Protein 2ZAY (pdb70)

Foldseek 3Di:
DAEEEEEALCVVLCVVLVVLVVVVVYRYHYHNHLVVVQVCCLVVVGQAYEYEADDPPAGPVNSLVSLCVDPSRNPRAYEYEYQVPDVVVQCVCVVSRHPYYHYDPDDNVVVNVVVVVVSVVPD/DAEEEEEELPCVLCVVLVVLVVVVPYRYHYDNDLVCVLVVCLVPVGLEYEYEQPHDADVPHTSLVVLCVDPSRNPRAYEYEYQVDDPVVQVVVVVVPHVYYDYPPDDNVVVVVVVVVVVVVPD

B-factor: mean 31.15, std 9.12, range [16.05, 61.01]

Nearest PDB structures (foldseek):
  2zay-assembly2_B  TM=9.704E-01  e=3.546E-21  Desulfuromonas acetoxidans DSM 684
  6rh1-assembly1_C  TM=9.325E-01  e=1.346E-09  Thermotoga maritima
  4jav-assembly1_D  TM=8.946E-01  e=2.270E-09  Thermotoga maritima MSB8
  3t6k-assembly2_B  TM=9.231E-01  e=5.228E-08  Chloroflexus aurantiacus J-10-fl
  8wiw-assembly1_h  TM=9.085E-01  e=3.052E-07  Salmonella enterica subsp. enterica serovar Typhimurium str. LT2

Secondary structure (DSSP, 8-state):
-EEEEEE-TTGGGGHHHHHHHHHHTEEEEEESSHHHHHHHHHHH--SEEEEES--SSS-HHHHHHHHHTSTTTTTS-EEEEESS--HHHHHHHHHHT-SEEEESSP-HHHHHHHHHHHHHHH-/--EEEEE-TTGGGGHHHHHHHHHHT-EEEEE--HHHHHHHHHHH--SEEEEETTSPPBTTB-HHHHHHTSTTTTTS-EEEEESS--HHHHHHHHHHT-SEEEESSPPHHHHHHHHHHHHHHH-

InterPro domains:
  IPR001789 Signal transduction response regulator, receiver domain [PF00072] (157-268)
  IPR001789 Signal transduction response regulator, receiver domain [PS50110] (156-272)
  IPR001789 Signal transduction response regulator, receiver domain [SM00448] (155-268)
  IPR007831 Type II secretion system protein GspE, N-terminal [PF05157] (67-143)
  IPR011006 CheY-like superfamily [SSF52172] (152-275)
  IPR037257 Type II secretion system protein GspE, N-terminal superfamily [G3DSA:3.30.300.160] (62-142)
  IPR037257 Type II secretion system protein GspE, N-terminal superfamily [SSF160246] (2-142)
  IPR050595 Bacterial response regulator [PTHR44591] (157-273)

Organism: Desulfuromonas acetoxidans (strain DSM 684 / 11070) (NCBI:txid281689)

Radius of gyration: 18.54 Å; Cα contacts (8 Å, |Δi|>4): 422; chains: 2; bounding box: 54×44×41 Å

Solvent-accessible surface area: 11521 Å² total; per-residue (Å²): 227,86,80,0,1,4,0,0,60,92,32,115,69,9,53,83,9,13,73,39,1,60,165,76,50,12,68,31,36,90,2,27,61,4,120,75,1,39,74,27,0,42,148,40,79,2,30,0,0,1,0,19,3,57,12,99,200,56,23,0,57,61,2,9,78,41,2,96,175,47,123,110,1,28,108,18,14,3,0,0,0,0,59,174,20,77,14,155,22,9,10,89,2,1,77,64,40,2,9,3,8,9,50,42,130,25,59,27,87,73,3,10,3,13,0,69,28,3,6,110,59,88,132,227,96,80,0,2,4,0,4,85,108,26,112,64,12,52,83,10,15,68,35,0,53,164,82,55,20,56,30,26,97,7,37,55,9,136,91,1,34,71,28,0,45,142,40,82,3,35,0,1,0,3,24,16,60,15,98,104,60,114,71,61,36,13,7,57,20,3,94,153,46,124,109,1,27,105,19,14,3,0,0,2,0,56,168,26,72,16,154,26,6,10,109,9,1,81,64,23,6,7,0,10,11,44,47,133,24,56,32,91,76,3,11,2,12,0,69,8,0,9,110,71,83,133

Structure (mmCIF, N/CA/C/O backbone):
data_2ZAY
#
_entry.id   2ZAY
#
_cell.length_a   47.215
_cell.length_b   59.016
_cell.length_c   88.967
_cell.angle_alpha   90.00
_cell.angle_beta   90.00
_cell.angle_gamma   90.00
#
_symmetry.space_group_name_H-M   'P 21 21 21'
#
loop_
_entity.id
_entity.type
_entity.pdbx_description
1 polymer 'Response regulator receiver protein'
2 water water
#
loop_
_atom_site.group_PDB
_atom_site.id
_atom_site.type_symbol
_atom_site.label_atom_id
_atom_site.label_alt_id
_atom_site.label_comp_id
_atom_site.label_asym_id
_atom_site.label_entity_id
_atom_site.label_seq_id
_atom_site.pdbx_PDB_ins_code
_atom_site.Cartn_x
_atom_site.Cartn_y
_atom_site.Cartn_z
_atom_site.occupancy
_atom_site.B_iso_or_equiv
_atom_site.auth_seq_id
_atom_site.auth_comp_id
_atom_site.auth_asym_id
_atom_site.auth_atom_id
_atom_site.pdbx_PDB_model_num
ATOM 1 N N . TRP A 1 8 ? 37.625 28.204 15.069 1.00 46.12 8 TRP A N 1
ATOM 2 C CA . TRP A 1 8 ? 36.238 28.364 15.603 1.00 46.08 8 TRP A CA 1
ATOM 3 C C . TRP A 1 8 ? 35.393 27.170 15.174 1.00 42.72 8 TRP A C 1
ATOM 4 O O . TRP A 1 8 ? 34.738 27.211 14.133 1.00 43.10 8 TRP A O 1
ATOM 15 N N . TRP A 1 9 ? 35.418 26.106 15.972 1.00 38.64 9 TRP A N 1
ATOM 16 C CA . TRP A 1 9 ? 34.650 24.907 15.651 1.00 32.40 9 TRP A CA 1
ATOM 17 C C . TRP A 1 9 ? 33.436 24.727 16.561 1.00 29.43 9 TRP A C 1
ATOM 18 O O . TRP A 1 9 ? 33.579 24.550 17.777 1.00 29.62 9 TRP A O 1
ATOM 29 N N . ARG A 1 10 ? 32.245 24.772 15.967 1.00 25.61 10 ARG A N 1
ATOM 30 C CA . ARG A 1 10 ? 31.005 24.592 16.715 1.00 24.16 10 ARG A CA 1
ATOM 31 C C . ARG A 1 10 ? 30.711 23.103 16.725 1.00 23.43 10 ARG A C 1
ATOM 32 O O . ARG A 1 10 ? 30.636 22.478 15.668 1.00 21.00 10 ARG A O 1
ATOM 40 N N . ILE A 1 11 ? 30.537 22.541 17.914 1.00 22.83 11 ILE A N 1
ATOM 41 C CA . ILE A 1 11 ? 30.251 21.120 18.041 1.00 22.34 11 ILE A CA 1
ATOM 42 C C . ILE A 1 11 ? 28.976 20.939 18.858 1.00 23.77 11 ILE A C 1
ATOM 43 O O . ILE A 1 11 ? 28.925 21.367 20.006 1.00 24.45 11 ILE A O 1
ATOM 48 N N . MET A 1 12 ? 27.945 20.331 18.279 1.00 21.46 12 MET A N 1
ATOM 49 C CA . MET A 1 12 ? 26.721 20.106 19.045 1.00 23.43 12 MET A CA 1
ATOM 50 C C . MET A 1 12 ? 26.768 18.712 19.655 1.00 23.60 12 MET A C 1
ATOM 51 O O . MET A 1 12 ? 27.095 17.742 18.977 1.00 25.77 12 MET A O 1
ATOM 56 N N . LEU A 1 13 ? 26.458 18.620 20.944 1.00 22.17 13 LEU A N 1
ATOM 57 C CA . LEU A 1 13 ? 26.445 17.335 21.641 1.00 23.66 13 LEU A CA 1
ATOM 58 C C . LEU A 1 13 ? 25.029 17.070 22.164 1.00 22.72 13 LEU A C 1
ATOM 59 O O . LEU A 1 13 ? 24.474 17.896 22.882 1.00 24.33 13 LEU A O 1
ATOM 64 N N . VAL A 1 14 ? 24.454 15.924 21.803 1.00 21.69 14 VAL A N 1
ATOM 65 C CA . VAL A 1 14 ? 23.100 15.556 22.230 1.00 21.54 14 VAL A CA 1
ATOM 66 C C . VAL A 1 14 ? 23.176 14.280 23.078 1.00 23.73 14 VAL A C 1
ATOM 67 O O . VAL A 1 14 ? 23.605 13.232 22.593 1.00 22.65 14 VAL A O 1
ATOM 71 N N . ASP A 1 15 ? 22.763 14.361 24.339 1.00 24.53 15 ASP A N 1
ATOM 72 C CA . ASP A 1 15 ? 22.815 13.194 25.225 1.00 26.93 15 ASP A CA 1
ATOM 73 C C . ASP A 1 15 ? 21.763 13.361 26.318 1.00 27.83 15 ASP A C 1
ATOM 74 O O . ASP A 1 15 ? 21.517 14.480 26.772 1.00 26.30 15 ASP A O 1
ATOM 79 N N . THR A 1 16 ? 21.147 12.259 26.742 1.00 28.55 16 THR A N 1
ATOM 80 C CA . THR A 1 16 ? 20.114 12.324 27.770 1.00 31.18 16 THR A CA 1
ATOM 81 C C . THR A 1 16 ? 20.673 12.447 29.190 1.00 33.87 16 THR A C 1
ATOM 82 O O . THR A 1 16 ? 19.922 12.656 30.144 1.00 35.59 16 THR A O 1
ATOM 86 N N . GLN A 1 17 ? 21.986 12.311 29.332 1.00 35.22 17 GLN A N 1
ATOM 87 C CA . GLN A 1 17 ? 22.624 12.456 30.636 1.00 37.88 17 GLN A CA 1
ATOM 88 C C . GLN A 1 17 ? 23.911 13.258 30.479 1.00 36.56 17 GLN A C 1
ATOM 89 O O . GLN A 1 17 ? 25.018 12.760 30.709 1.00 36.76 17 GLN A O 1
ATOM 95 N N . LEU A 1 18 ? 23.741 14.514 30.074 1.00 35.59 18 LEU A N 1
ATOM 96 C CA . LEU A 1 18 ? 24.851 15.438 29.869 1.00 35.35 18 LEU A CA 1
ATOM 97 C C . LEU A 1 18 ? 25.771 15.575 31.083 1.00 37.19 18 LEU A C 1
ATOM 98 O O . LEU A 1 18 ? 26.984 15.729 30.933 1.00 38.12 18 LEU A O 1
ATOM 103 N N . PRO A 1 19 ? 25.208 15.539 32.303 1.00 38.10 19 PRO A N 1
ATOM 104 C CA . PRO A 1 19 ? 26.053 15.661 33.495 1.00 38.77 19 PRO A CA 1
ATOM 105 C C . PRO A 1 19 ? 27.166 14.611 33.520 1.00 39.28 19 PRO A C 1
ATOM 106 O O . PRO A 1 19 ? 28.275 14.877 33.979 1.00 40.88 19 PRO A O 1
ATOM 110 N N . ALA A 1 20 ? 26.866 13.420 33.016 1.00 39.90 20 ALA A N 1
ATOM 111 C CA . ALA A 1 20 ? 27.847 12.341 32.987 1.00 41.10 20 ALA A CA 1
ATOM 112 C C . ALA A 1 20 ? 29.005 12.644 32.040 1.00 41.71 20 ALA A C 1
ATOM 113 O O . ALA A 1 20 ? 30.082 12.056 32.165 1.00 42.66 20 ALA A O 1
ATOM 115 N N . LEU A 1 21 ? 28.785 13.559 31.097 1.00 40.37 21 LEU A N 1
ATOM 116 C CA . LEU A 1 21 ? 29.821 13.924 30.134 1.00 39.85 21 LEU A CA 1
ATOM 117 C C . LEU A 1 21 ? 30.515 15.235 30.487 1.00 38.91 21 LEU A C 1
ATOM 118 O O . LEU A 1 21 ? 31.464 15.641 29.816 1.00 38.01 21 LEU A O 1
ATOM 123 N N . ALA A 1 22 ? 30.043 15.882 31.549 1.00 38.63 22 ALA A N 1
ATOM 124 C CA . ALA A 1 22 ? 30.601 17.155 32.001 1.00 38.32 22 ALA A CA 1
ATOM 125 C C . ALA A 1 22 ? 32.128 17.178 31.956 1.00 38.00 22 ALA A C 1
ATOM 126 O O . ALA A 1 22 ? 32.732 18.144 31.485 1.00 37.63 22 ALA A O 1
ATOM 128 N N . ALA A 1 23 ? 32.745 16.108 32.445 1.00 37.62 23 ALA A N 1
ATOM 129 C CA . ALA A 1 23 ? 34.199 15.998 32.471 1.00 37.32 23 ALA A CA 1
ATOM 130 C C . ALA A 1 23 ? 34.796 16.090 31.073 1.00 36.59 23 ALA A C 1
ATOM 131 O O . ALA A 1 23 ? 35.702 16.883 30.828 1.00 34.89 23 ALA A O 1
ATOM 133 N N . SER A 1 24 ? 34.280 15.272 30.161 1.00 36.88 24 SER A N 1
ATOM 134 C CA . SER A 1 24 ? 34.756 15.247 28.780 1.00 37.40 24 SER A CA 1
ATOM 135 C C . SER A 1 24 ? 34.490 16.561 28.058 1.00 35.90 24 SER A C 1
ATOM 136 O O . SER A 1 24 ? 35.340 17.059 27.322 1.00 36.73 24 SER A O 1
ATOM 139 N N . ILE A 1 25 ? 33.304 17.114 28.267 1.00 34.92 25 ILE A N 1
ATOM 140 C CA . ILE A 1 25 ? 32.923 18.371 27.638 1.00 34.78 25 ILE A CA 1
ATOM 141 C C . ILE A 1 25 ? 33.864 19.509 28.039 1.00 34.20 25 ILE A C 1
ATOM 142 O O . ILE A 1 25 ? 34.266 20.316 27.202 1.00 33.44 25 ILE A O 1
ATOM 147 N N . SER A 1 26 ? 34.220 19.565 29.318 1.00 34.56 26 SER A N 1
ATOM 148 C CA . SER A 1 26 ? 35.116 20.610 29.805 1.00 33.74 26 SER A CA 1
ATOM 149 C C . SER A 1 26 ? 36.473 20.525 29.120 1.00 32.89 26 SER A C 1
ATOM 150 O O . SER A 1 26 ? 37.063 21.546 28.774 1.00 33.04 26 SER A O 1
ATOM 153 N N . ALA A 1 27 ? 36.960 19.305 28.918 1.00 32.35 27 ALA A N 1
ATOM 154 C CA . ALA A 1 27 ? 38.256 19.090 28.281 1.00 32.11 27 ALA A CA 1
ATOM 155 C C . ALA A 1 27 ? 38.273 19.550 26.826 1.00 31.96 27 ALA A C 1
ATOM 156 O O . ALA A 1 27 ? 39.304 19.994 26.322 1.00 31.74 27 ALA A O 1
ATOM 158 N N . LEU A 1 28 ? 37.131 19.435 26.152 1.00 30.15 28 LEU A N 1
ATOM 159 C CA . LEU A 1 28 ? 37.022 19.841 24.752 1.00 30.35 28 LEU A CA 1
ATOM 160 C C . LEU A 1 28 ? 37.022 21.355 24.602 1.00 31.55 28 LEU A C 1
ATOM 161 O O . LEU A 1 28 ? 37.563 21.893 23.636 1.00 28.42 28 LEU A O 1
ATOM 166 N N . SER A 1 29 ? 36.402 22.042 25.558 1.00 33.90 29 SER A N 1
ATOM 167 C CA . SER A 1 29 ? 36.344 23.497 25.520 1.00 37.27 29 SER A CA 1
ATOM 168 C C . SER A 1 29 ? 37.778 23.975 25.508 1.00 38.11 29 SER A C 1
ATOM 169 O O . SER A 1 29 ? 38.164 24.827 24.711 1.00 39.62 29 SER A O 1
ATOM 172 N N . GLN A 1 30 ? 38.567 23.394 26.401 1.00 40.68 30 GLN A N 1
ATOM 173 C CA . GLN A 1 30 ? 39.976 23.721 26.529 1.00 42.91 30 GLN A CA 1
ATOM 174 C C . GLN A 1 30 ? 40.697 23.481 25.208 1.00 43.00 30 GLN A C 1
ATOM 175 O O . GLN A 1 30 ? 41.658 24.170 24.877 1.00 42.31 30 GLN A O 1
ATOM 181 N N . GLU A 1 31 ? 40.212 22.493 24.463 1.00 43.10 31 GLU A N 1
ATOM 182 C CA . GLU A 1 31 ? 40.777 22.118 23.174 1.00 43.10 31 GLU A CA 1
ATOM 183 C C . GLU A 1 31 ? 40.452 23.172 22.117 1.00 42.28 31 GLU A C 1
ATOM 184 O O . GLU A 1 31 ? 41.050 23.189 21.043 1.00 43.37 31 GLU A O 1
ATOM 190 N N . GLY A 1 32 ? 39.493 24.042 22.419 1.00 40.35 32 GLY A N 1
ATOM 191 C CA . GLY A 1 32 ? 39.114 25.079 21.476 1.00 37.68 32 GLY A CA 1
ATOM 192 C C . GLY A 1 32 ? 37.771 24.848 20.803 1.00 35.82 32 GLY A C 1
ATOM 193 O O . GLY A 1 32 ? 37.397 25.578 19.887 1.00 37.12 32 GLY A O 1
ATOM 194 N N . PHE A 1 33 ? 37.041 23.833 21.245 1.00 32.76 33 PHE A N 1
ATOM 195 C CA . PHE A 1 33 ? 35.738 23.539 20.665 1.00 30.49 33 PHE A CA 1
ATOM 196 C C . PHE A 1 33 ? 34.648 24.334 21.376 1.00 30.71 33 PHE A C 1
ATOM 197 O O . PHE A 1 33 ? 34.674 24.486 22.595 1.00 28.81 33 PHE A O 1
ATOM 205 N N . ASP A 1 34 ? 33.705 24.853 20.597 1.00 30.56 34 ASP A N 1
ATOM 206 C CA . ASP A 1 34 ? 32.579 25.609 21.133 1.00 31.24 34 ASP A CA 1
ATOM 207 C C . ASP A 1 34 ? 31.458 24.576 21.250 1.00 30.32 34 ASP A C 1
ATOM 208 O O . ASP A 1 34 ? 30.819 24.239 20.254 1.00 27.13 34 ASP A O 1
ATOM 213 N N . ILE A 1 35 ? 31.230 24.073 22.460 1.00 29.67 35 ILE A N 1
ATOM 214 C CA . ILE A 1 35 ? 30.221 23.041 22.675 1.00 30.24 35 ILE A CA 1
ATOM 215 C C . ILE A 1 35 ? 28.789 23.521 22.904 1.00 30.40 35 ILE A C 1
ATOM 216 O O . ILE A 1 35 ? 28.502 24.296 23.818 1.00 31.40 35 ILE A O 1
ATOM 221 N N . ILE A 1 36 ? 27.894 23.035 22.054 1.00 26.41 36 ILE A N 1
ATOM 222 C CA . ILE A 1 36 ? 26.480 23.355 22.129 1.00 25.01 36 ILE A CA 1
ATOM 223 C C . ILE A 1 36 ? 25.854 22.087 22.700 1.00 25.66 36 ILE A C 1
ATOM 224 O O . ILE A 1 36 ? 25.921 21.027 22.079 1.00 24.36 36 ILE A O 1
ATOM 229 N N . GLN A 1 37 ? 25.257 22.191 23.885 1.00 25.24 37 GLN A N 1
ATOM 230 C CA . GLN A 1 37 ? 24.670 21.024 24.548 1.00 27.09 37 GLN A CA 1
ATOM 231 C C . GLN A 1 37 ? 23.155 20.906 24.487 1.00 26.16 37 GLN A C 1
ATOM 232 O O . GLN A 1 37 ? 22.444 21.823 24.880 1.00 26.84 37 GLN A O 1
ATOM 238 N N . CYS A 1 38 ? 22.671 19.757 24.016 1.00 26.27 38 CYS A N 1
ATOM 239 C CA . CYS A 1 38 ? 21.241 19.488 23.931 1.00 26.72 38 CYS A CA 1
ATOM 240 C C . CYS A 1 38 ? 20.923 18.217 24.722 1.00 28.63 38 CYS A C 1
ATOM 241 O O . CYS A 1 38 ? 21.638 17.213 24.626 1.00 25.98 38 CYS A O 1
ATOM 244 N N . GLY A 1 39 ? 19.845 18.269 25.502 1.00 29.84 39 GLY A N 1
ATOM 245 C CA . GLY A 1 39 ? 19.459 17.134 26.320 1.00 29.80 39 GLY A CA 1
ATOM 246 C C . GLY A 1 39 ? 18.631 16.067 25.633 1.00 31.87 39 GLY A C 1
ATOM 247 O O . GLY A 1 39 ? 18.461 14.976 26.178 1.00 31.97 39 GLY A O 1
ATOM 248 N N . ASN A 1 40 ? 18.100 16.373 24.453 1.00 32.29 40 ASN A N 1
ATOM 249 C CA . ASN A 1 40 ? 17.306 15.402 23.709 1.00 33.65 40 ASN A CA 1
ATOM 250 C C . ASN A 1 40 ? 17.179 15.786 22.237 1.00 32.57 40 ASN A C 1
ATOM 251 O O . ASN A 1 40 ? 17.543 16.890 21.840 1.00 31.21 40 ASN A O 1
ATOM 256 N N . ALA A 1 41 ? 16.660 14.862 21.436 1.00 31.50 41 ALA A N 1
ATOM 257 C CA . ALA A 1 41 ? 16.509 15.073 20.004 1.00 33.14 41 ALA A CA 1
ATOM 258 C C . ALA A 1 41 ? 15.505 16.160 19.632 1.00 32.85 41 ALA A C 1
ATOM 259 O O . ALA A 1 41 ? 15.641 16.804 18.593 1.00 32.33 41 ALA A O 1
ATOM 261 N N . ILE A 1 42 ? 14.501 16.354 20.478 1.00 32.78 42 ILE A N 1
ATOM 262 C CA . ILE A 1 42 ? 13.473 17.364 20.246 1.00 34.64 42 ILE A CA 1
ATOM 263 C C . ILE A 1 42 ? 14.040 18.774 20.070 1.00 33.53 42 ILE A C 1
ATOM 264 O O . ILE A 1 42 ? 13.652 19.487 19.150 1.00 34.78 42 ILE A O 1
ATOM 269 N N . GLU A 1 43 ? 14.945 19.187 20.948 1.00 33.35 43 GLU A N 1
ATOM 270 C CA . GLU A 1 43 ? 15.522 20.522 20.815 1.00 35.53 43 GLU A CA 1
ATOM 271 C C . GLU A 1 43 ? 16.716 20.532 19.860 1.00 33.71 43 GLU A C 1
ATOM 272 O O . GLU A 1 43 ? 16.999 21.547 19.226 1.00 33.71 43 GLU A O 1
ATOM 278 N N . ALA A 1 44 ? 17.396 19.393 19.747 1.00 30.89 44 ALA A N 1
ATOM 279 C CA . ALA A 1 44 ? 18.574 19.273 18.888 1.00 29.13 44 ALA A CA 1
ATOM 280 C C . ALA A 1 44 ? 18.385 19.681 17.429 1.00 26.77 44 ALA A C 1
ATOM 281 O O . ALA A 1 44 ? 19.222 20.392 16.875 1.00 24.96 44 ALA A O 1
ATOM 283 N N . VAL A 1 45 ? 17.304 19.230 16.798 1.00 26.89 45 VAL A N 1
ATOM 284 C CA . VAL A 1 45 ? 17.074 19.557 15.390 1.00 27.44 45 VAL A CA 1
ATOM 285 C C . VAL A 1 45 ? 16.954 21.057 15.105 1.00 28.33 45 VAL A C 1
ATOM 286 O O . VAL A 1 45 ? 17.702 21.601 14.291 1.00 26.27 45 VAL A O 1
ATOM 290 N N . PRO A 1 46 ? 16.005 21.746 15.756 1.00 27.95 46 PRO A N 1
ATOM 291 C CA . PRO A 1 46 ? 15.869 23.188 15.507 1.00 27.92 46 PRO A CA 1
ATOM 292 C C . PRO A 1 46 ? 17.156 23.934 15.874 1.00 25.50 46 PRO A C 1
ATOM 293 O O . PRO A 1 46 ? 17.550 24.890 15.203 1.00 26.51 46 PRO A O 1
ATOM 297 N N . VAL A 1 47 ? 17.801 23.505 16.953 1.00 24.04 47 VAL A N 1
ATOM 298 C CA . VAL A 1 47 ? 19.046 24.141 17.375 1.00 23.73 47 VAL A CA 1
ATOM 299 C C . VAL A 1 47 ? 20.118 23.947 16.301 1.00 23.13 47 VAL A C 1
ATOM 300 O O . VAL A 1 47 ? 20.860 24.874 15.983 1.00 23.05 47 VAL A O 1
ATOM 304 N N . ALA A 1 48 ? 20.193 22.748 15.731 1.00 20.12 48 ALA A N 1
ATOM 305 C CA . ALA A 1 48 ? 21.192 22.491 14.695 1.00 21.54 48 ALA A CA 1
ATOM 306 C C . ALA A 1 48 ? 20.955 23.378 13.483 1.00 22.81 48 ALA A C 1
ATOM 307 O O . ALA A 1 48 ? 21.888 23.953 12.926 1.00 22.96 48 ALA A O 1
ATOM 309 N N . VAL A 1 49 ? 19.695 23.491 13.077 1.00 23.83 49 VAL A N 1
ATOM 310 C CA . VAL A 1 49 ? 19.341 24.298 11.919 1.00 26.06 49 VAL A CA 1
ATOM 311 C C . VAL A 1 49 ? 19.726 25.765 12.086 1.00 26.93 49 VAL A C 1
ATOM 312 O O . VAL A 1 49 ? 20.134 26.408 11.123 1.00 27.99 49 VAL A O 1
ATOM 316 N N . LYS A 1 50 ? 19.629 26.297 13.301 1.00 26.89 50 LYS A N 1
ATOM 317 C CA . LYS A 1 50 ? 19.973 27.699 13.500 1.00 28.33 50 LYS A CA 1
ATOM 318 C C . LYS A 1 50 ? 21.397 27.984 13.964 1.00 26.58 50 LYS A C 1
ATOM 319 O O . LYS A 1 50 ? 21.875 29.104 13.807 1.00 27.60 50 LYS A O 1
ATOM 325 N N . THR A 1 51 ? 22.082 26.988 14.520 1.00 24.10 51 THR A N 1
ATOM 326 C CA . THR A 1 51 ? 23.449 27.204 14.989 1.00 23.85 51 THR A CA 1
ATOM 327 C C . THR A 1 51 ? 24.492 26.643 14.034 1.00 22.06 51 THR A C 1
ATOM 328 O O . THR A 1 51 ? 25.680 26.925 14.171 1.00 22.22 51 THR A O 1
ATOM 332 N N . HIS A 1 52 ? 24.053 25.824 13.080 1.00 22.91 52 HIS A N 1
ATOM 333 C CA . HIS A 1 52 ? 24.963 25.269 12.082 1.00 19.43 52 HIS A CA 1
ATOM 334 C C . HIS A 1 52 ? 26.258 24.682 12.655 1.00 19.78 52 HIS A C 1
ATOM 335 O O . HIS A 1 52 ? 27.360 25.118 12.294 1.00 20.04 52 HIS A O 1
ATOM 342 N N . PRO A 1 53 ? 26.156 23.687 13.551 1.00 19.35 53 PRO A N 1
ATOM 343 C CA . PRO A 1 53 ? 27.389 23.112 14.100 1.00 18.35 53 PRO A CA 1
ATOM 344 C C . PRO A 1 53 ? 28.222 22.495 12.973 1.00 19.62 53 PRO A C 1
ATOM 345 O O . PRO A 1 53 ? 27.665 22.064 11.962 1.00 18.35 53 PRO A O 1
ATOM 349 N N . HIS A 1 54 ? 29.542 22.457 13.141 1.00 18.23 54 HIS A N 1
ATOM 350 C CA . HIS A 1 54 ? 30.408 21.862 12.122 1.00 20.07 54 HIS A CA 1
ATOM 351 C C . HIS A 1 54 ? 30.329 20.343 12.207 1.00 19.79 54 HIS A C 1
ATOM 352 O O . HIS A 1 54 ? 30.579 19.633 11.232 1.00 20.85 54 HIS A O 1
ATOM 359 N N . LEU A 1 55 ? 29.994 19.849 13.392 1.00 19.71 55 LEU A N 1
ATOM 360 C CA . LEU A 1 55 ? 29.890 18.413 13.608 1.00 19.64 55 LEU A CA 1
ATOM 361 C C . LEU A 1 55 ? 28.920 18.154 14.752 1.00 19.14 55 LEU A C 1
ATOM 362 O O . LEU A 1 55 ? 28.812 18.957 15.676 1.00 19.79 55 LEU A O 1
ATOM 367 N N . ILE A 1 56 ? 28.220 17.027 14.686 1.00 17.78 56 ILE A N 1
ATOM 368 C CA . ILE A 1 56 ? 27.238 16.685 15.705 1.00 18.28 56 ILE A CA 1
ATOM 369 C C . ILE A 1 56 ? 27.580 15.356 16.344 1.00 19.17 56 ILE A C 1
ATOM 370 O O . ILE A 1 56 ? 27.979 14.409 15.663 1.00 19.34 56 ILE A O 1
ATOM 375 N N . ILE A 1 57 ? 27.452 15.296 17.664 1.00 18.64 57 ILE A N 1
ATOM 376 C CA . ILE A 1 57 ? 27.731 14.069 18.401 1.00 19.61 57 ILE A CA 1
ATOM 377 C C . ILE A 1 57 ? 26.431 13.737 19.127 1.00 20.35 57 ILE A C 1
ATOM 378 O O . ILE A 1 57 ? 25.923 14.552 19.897 1.00 20.41 57 ILE A O 1
ATOM 383 N N . THR A 1 58 ? 25.884 12.554 18.888 1.00 18.89 58 THR A N 1
ATOM 384 C CA . THR A 1 58 ? 24.638 12.203 19.552 1.00 20.77 58 THR A CA 1
ATOM 385 C C . THR A 1 58 ? 24.647 10.826 20.181 1.00 22.47 58 THR A C 1
ATOM 386 O O . THR A 1 58 ? 25.293 9.904 19.685 1.00 22.83 58 THR A O 1
ATOM 390 N N . GLU A 1 59 ? 23.933 10.700 21.295 1.00 23.98 59 GLU A N 1
ATOM 391 C CA . GLU A 1 59 ? 23.798 9.421 21.968 1.00 25.29 59 GLU A CA 1
ATOM 392 C C . GLU A 1 59 ? 22.998 8.585 20.968 1.00 24.51 59 GLU A C 1
ATOM 393 O O . GLU A 1 59 ? 22.082 9.100 20.330 1.00 23.49 59 GLU A O 1
ATOM 399 N N . ALA A 1 60 ? 23.339 7.309 20.826 1.00 26.18 60 ALA A N 1
ATOM 400 C CA . ALA A 1 60 ? 22.637 6.448 19.882 1.00 27.35 60 ALA A CA 1
ATOM 401 C C . ALA A 1 60 ? 21.259 6.032 20.374 1.00 29.72 60 ALA A C 1
ATOM 402 O O . ALA A 1 60 ? 20.265 6.170 19.664 1.00 30.81 60 ALA A O 1
ATOM 404 N N . ASN A 1 61 ? 21.198 5.527 21.597 1.00 30.90 61 ASN A N 1
ATOM 405 C CA . ASN A 1 61 ? 19.932 5.075 22.152 1.00 34.01 61 ASN A CA 1
ATOM 406 C C . ASN A 1 61 ? 19.333 6.049 23.159 1.00 33.95 61 ASN A C 1
ATOM 407 O O . ASN A 1 61 ? 19.740 6.081 24.317 1.00 35.55 61 ASN A O 1
ATOM 412 N N . MET A 1 62 ? 18.377 6.852 22.697 1.00 34.67 62 MET A N 1
ATOM 413 C CA . MET A 1 62 ? 17.681 7.820 23.543 1.00 34.49 62 MET A CA 1
ATOM 414 C C . MET A 1 62 ? 16.190 7.467 23.517 1.00 36.99 62 MET A C 1
ATOM 415 O O . MET A 1 62 ? 15.651 7.088 22.473 1.00 37.51 62 MET A O 1
ATOM 420 N N . PRO A 1 63 ? 15.506 7.581 24.666 1.00 38.41 63 PRO A N 1
ATOM 421 C CA . PRO A 1 63 ? 14.077 7.258 24.706 1.00 39.69 63 PRO A CA 1
ATOM 422 C C . PRO A 1 63 ? 13.259 8.213 23.848 1.00 39.99 63 PRO A C 1
ATOM 423 O O . PRO A 1 63 ? 13.631 9.370 23.679 1.00 41.21 63 PRO A O 1
ATOM 427 N N . LYS A 1 64 ? 12.149 7.715 23.308 1.00 41.67 64 LYS A N 1
ATOM 428 C CA . LYS A 1 64 ? 11.263 8.510 22.462 1.00 43.10 64 LYS A CA 1
ATOM 429 C C . LYS A 1 64 ? 11.899 8.743 21.092 1.00 42.33 64 LYS A C 1
ATOM 430 O O . LYS A 1 64 ? 11.461 8.166 20.095 1.00 44.03 64 LYS A O 1
ATOM 436 N N . ILE A 1 65 ? 12.930 9.585 21.048 1.00 40.25 65 ILE A N 1
ATOM 437 C CA . ILE A 1 65 ? 13.625 9.881 19.800 1.00 36.47 65 ILE A CA 1
ATOM 438 C C . ILE A 1 65 ? 15.087 9.446 19.905 1.00 34.49 65 ILE A C 1
ATOM 439 O O . ILE A 1 65 ? 15.844 9.951 20.733 1.00 35.53 65 ILE A O 1
ATOM 444 N N . SER A 1 66 ? 15.476 8.505 19.055 1.00 31.78 66 SER A N 1
ATOM 445 C CA . SER A 1 66 ? 16.830 7.963 19.072 1.00 29.39 66 SER A CA 1
ATOM 446 C C . SER A 1 66 ? 17.835 8.764 18.251 1.00 28.00 66 SER A C 1
ATOM 447 O O . SER A 1 66 ? 17.474 9.701 17.534 1.00 23.31 66 SER A O 1
ATOM 450 N N . GLY A 1 67 ? 19.103 8.381 18.372 1.00 27.45 67 GLY A N 1
ATOM 451 C CA . GLY A 1 67 ? 20.157 9.038 17.618 1.00 26.60 67 GLY A CA 1
ATOM 452 C C . GLY A 1 67 ? 19.934 8.797 16.135 1.00 25.80 67 GLY A C 1
ATOM 453 O O . GLY A 1 67 ? 20.244 9.653 15.308 1.00 24.31 67 GLY A O 1
ATOM 454 N N . MET A 1 68 ? 19.403 7.625 15.790 1.00 26.72 68 MET A N 1
ATOM 455 C CA . MET A 1 68 ? 19.123 7.312 14.386 1.00 26.51 68 MET A CA 1
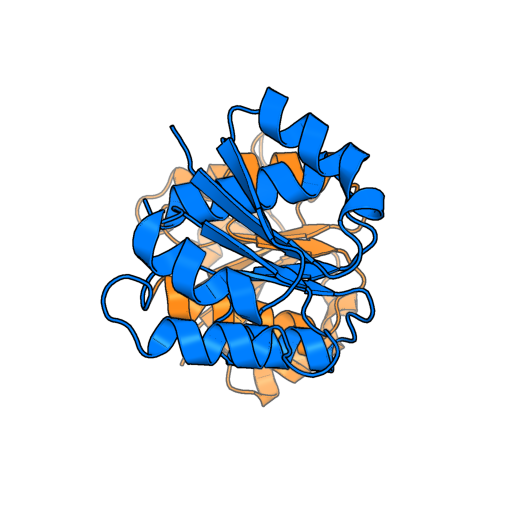ATOM 456 C C . MET A 1 68 ? 17.975 8.183 13.875 1.00 25.46 68 MET A C 1
ATOM 457 O O . MET A 1 68 ? 17.960 8.575 12.708 1.00 23.10 68 MET A O 1
ATOM 462 N N . ASP A 1 69 ? 17.016 8.483 14.751 1.00 24.36 69 ASP A N 1
ATOM 463 C CA . ASP A 1 69 ? 15.882 9.329 14.381 1.00 25.90 69 ASP A CA 1
ATOM 464 C C . ASP A 1 69 ? 16.395 10.738 14.128 1.00 23.61 69 ASP A C 1
ATOM 465 O O . ASP A 1 69 ? 15.980 11.403 13.179 1.00 22.61 69 ASP A O 1
ATOM 470 N N . LEU A 1 70 ? 17.302 11.187 14.991 1.00 23.03 70 LEU A N 1
ATOM 471 C CA . LEU A 1 70 ? 17.894 12.514 14.858 1.00 21.89 70 LEU A CA 1
ATOM 472 C C . LEU A 1 70 ? 18.680 12.568 13.552 1.00 21.14 70 LEU A C 1
ATOM 473 O O . LEU A 1 70 ? 18.571 13.530 12.794 1.00 20.26 70 LEU A O 1
ATOM 478 N N . PHE A 1 71 ? 19.477 11.532 13.298 1.00 18.82 71 PHE A N 1
ATOM 479 C CA . PHE A 1 71 ? 20.264 11.476 12.073 1.00 19.31 71 PHE A CA 1
ATOM 480 C C . PHE A 1 71 ? 19.347 11.651 10.857 1.00 20.36 71 PHE A C 1
ATOM 481 O O . PHE A 1 71 ? 19.630 12.450 9.961 1.00 19.06 71 PHE A O 1
ATOM 489 N N . ASN A 1 72 ? 18.248 10.900 10.829 1.00 19.51 72 ASN A N 1
ATOM 490 C CA . ASN A 1 72 ? 17.313 10.982 9.706 1.00 21.95 72 ASN A CA 1
ATOM 491 C C . ASN A 1 72 ? 16.656 12.356 9.596 1.00 23.04 72 ASN A C 1
ATOM 492 O O . ASN A 1 72 ? 16.468 12.866 8.489 1.00 21.73 72 ASN A O 1
ATOM 497 N N . SER A 1 73 ? 16.303 12.950 10.733 1.00 22.54 73 SER A N 1
ATOM 498 C CA . SER A 1 73 ? 15.672 14.270 10.720 1.00 24.32 73 SER A CA 1
ATOM 499 C C . SER A 1 73 ? 16.621 15.332 10.170 1.00 23.33 73 SER A C 1
ATOM 500 O O . SER A 1 73 ? 16.207 16.237 9.449 1.00 24.34 73 SER A O 1
ATOM 503 N N . LEU A 1 74 ? 17.900 15.222 10.516 1.00 22.72 74 LEU A N 1
ATOM 504 C CA . LEU A 1 74 ? 18.900 16.170 10.038 1.00 22.03 74 LEU A CA 1
ATOM 505 C C . LEU A 1 74 ? 19.060 16.064 8.522 1.00 23.67 74 LEU A C 1
ATOM 506 O O . LEU A 1 74 ? 19.372 17.046 7.845 1.00 22.16 74 LEU A O 1
ATOM 511 N N . LYS A 1 75 ? 18.843 14.866 7.991 1.00 23.56 75 LYS A N 1
ATOM 512 C CA . LYS A 1 75 ? 18.976 14.639 6.555 1.00 27.32 75 LYS A CA 1
ATOM 513 C C . LYS A 1 75 ? 17.842 15.284 5.770 1.00 28.25 75 LYS A C 1
ATOM 514 O O . LYS A 1 75 ? 17.938 15.449 4.556 1.00 31.26 75 LYS A O 1
ATOM 520 N N . LYS A 1 76 ? 16.779 15.670 6.463 1.00 28.93 76 LYS A N 1
ATOM 521 C CA . LYS A 1 76 ? 15.629 16.275 5.802 1.00 30.56 76 LYS A CA 1
ATOM 522 C C . LYS A 1 76 ? 15.745 17.777 5.540 1.00 30.36 76 LYS A C 1
ATOM 523 O O . LYS A 1 76 ? 14.959 18.343 4.779 1.00 30.90 76 LYS A O 1
ATOM 529 N N . ASN A 1 77 ? 16.724 18.422 6.160 1.00 27.27 77 ASN A N 1
ATOM 530 C CA . ASN A 1 77 ? 16.909 19.859 5.976 1.00 24.78 77 ASN A CA 1
ATOM 531 C C . ASN A 1 77 ? 18.234 20.112 5.253 1.00 24.60 77 ASN A C 1
ATOM 532 O O . ASN A 1 77 ? 19.296 19.687 5.715 1.00 23.65 77 ASN A O 1
ATOM 537 N N . PRO A 1 78 ? 18.187 20.803 4.100 1.00 23.46 78 PRO A N 1
ATOM 538 C CA . PRO A 1 78 ? 19.397 21.100 3.325 1.00 21.60 78 PRO A CA 1
ATOM 539 C C . PRO A 1 78 ? 20.484 21.800 4.139 1.00 21.41 78 PRO A C 1
ATOM 540 O O . PRO A 1 78 ? 21.664 21.673 3.837 1.00 21.55 78 PRO A O 1
ATOM 544 N N . GLN A 1 79 ? 20.091 22.534 5.172 1.00 20.62 79 GLN A N 1
ATOM 545 C CA . GLN A 1 79 ? 21.073 23.235 5.996 1.00 22.65 79 GLN A CA 1
ATOM 546 C C . GLN A 1 79 ? 21.922 22.277 6.822 1.00 22.05 79 GLN A C 1
ATOM 547 O O . GLN A 1 79 ? 23.103 22.529 7.050 1.00 24.41 79 GLN A O 1
ATOM 553 N N . THR A 1 80 ? 21.325 21.168 7.245 1.00 20.96 80 THR A N 1
ATOM 554 C CA . THR A 1 80 ? 22.020 20.205 8.099 1.00 20.79 80 THR A CA 1
ATOM 555 C C . THR A 1 80 ? 22.305 18.822 7.513 1.00 21.66 80 THR A C 1
ATOM 556 O O . THR A 1 80 ? 22.990 18.011 8.144 1.00 20.66 80 THR A O 1
ATOM 560 N N . ALA A 1 81 ? 21.786 18.559 6.316 1.00 20.29 81 ALA A N 1
ATOM 561 C CA . ALA A 1 81 ? 21.935 17.257 5.670 1.00 20.64 81 ALA A CA 1
ATOM 562 C C . ALA A 1 81 ? 23.348 16.745 5.431 1.00 21.68 81 ALA A C 1
ATOM 563 O O . ALA A 1 81 ? 23.545 15.533 5.295 1.00 20.05 81 ALA A O 1
ATOM 565 N N . SER A 1 82 ? 24.324 17.648 5.355 1.00 18.11 82 SER A N 1
ATOM 566 C CA . SER A 1 82 ? 25.701 17.232 5.129 1.00 21.24 82 SER A CA 1
ATOM 567 C C . SER A 1 82 ? 26.603 17.343 6.353 1.00 20.58 82 SER A C 1
ATOM 568 O O . SER A 1 82 ? 27.781 17.009 6.275 1.00 21.38 82 SER A O 1
ATOM 571 N N . ILE A 1 83 ? 26.064 17.806 7.480 1.00 20.17 83 ILE A N 1
ATOM 572 C CA . ILE A 1 83 ? 26.881 17.924 8.695 1.00 19.77 83 ILE A CA 1
ATOM 573 C C . ILE A 1 83 ? 27.234 16.522 9.178 1.00 19.87 83 ILE A C 1
ATOM 574 O O . ILE A 1 83 ? 26.360 15.667 9.288 1.00 19.40 83 ILE A O 1
ATOM 579 N N . PRO A 1 84 ? 28.519 16.263 9.469 1.00 19.80 84 PRO A N 1
ATOM 580 C CA . PRO A 1 84 ? 28.872 14.915 9.934 1.00 19.43 84 PRO A CA 1
ATOM 581 C C . PRO A 1 84 ? 28.317 14.618 11.321 1.00 19.32 84 PRO A C 1
ATOM 582 O O . PRO A 1 84 ? 28.240 15.505 12.172 1.00 19.61 84 PRO A O 1
ATOM 586 N N . VAL A 1 85 ? 27.930 13.366 11.541 1.00 18.24 85 VAL A N 1
ATOM 587 C CA . VAL A 1 85 ? 27.366 12.968 12.832 1.00 18.05 85 VAL A CA 1
ATOM 588 C C . VAL A 1 85 ? 28.111 11.771 13.411 1.00 18.04 85 VAL A C 1
ATOM 589 O O . VAL A 1 85 ? 28.286 10.748 12.741 1.00 18.43 85 VAL A O 1
ATOM 593 N N . ILE A 1 86 ? 28.561 11.912 14.655 1.00 17.36 86 IL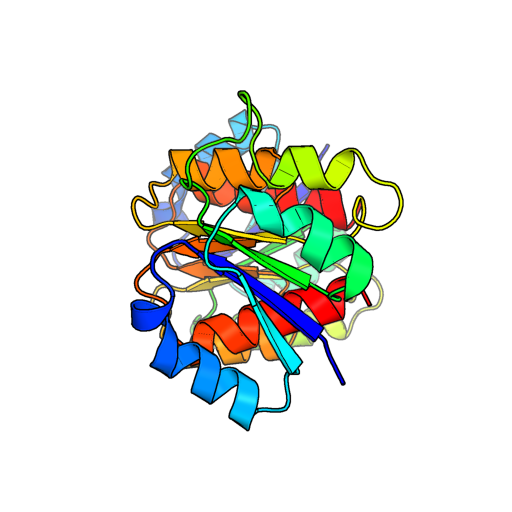E A N 1
ATOM 594 C CA . ILE A 1 86 ? 29.269 10.841 15.355 1.00 17.14 86 ILE A CA 1
ATOM 595 C C . ILE A 1 86 ? 28.305 10.245 16.372 1.00 18.76 86 ILE A C 1
ATOM 596 O O . ILE A 1 86 ? 27.619 10.985 17.079 1.00 19.96 86 ILE A O 1
ATOM 601 N N . ALA A 1 87 ? 28.235 8.919 16.439 1.00 18.95 87 ALA A N 1
ATOM 602 C CA . ALA A 1 87 ? 27.362 8.271 17.406 1.00 20.23 87 ALA A CA 1
ATOM 603 C C . ALA A 1 87 ? 28.141 7.857 18.645 1.00 20.10 87 ALA A C 1
ATOM 604 O O . ALA A 1 87 ? 29.269 7.376 18.553 1.00 20.46 87 ALA A O 1
ATOM 606 N N . LEU A 1 88 ? 27.519 8.056 19.801 1.00 21.71 88 LEU A N 1
ATOM 607 C CA . LEU A 1 88 ? 28.091 7.691 21.087 1.00 23.64 88 LEU A CA 1
ATOM 608 C C . LEU A 1 88 ? 27.128 6.650 21.651 1.00 23.64 88 LEU A C 1
ATOM 609 O O . LEU A 1 88 ? 25.929 6.889 21.721 1.00 24.04 88 LEU A O 1
ATOM 614 N N . SER A 1 89 ? 27.630 5.487 22.044 1.00 25.40 89 SER A N 1
ATOM 615 C CA . SER A 1 89 ? 26.717 4.484 22.564 1.00 25.58 89 SER A CA 1
ATOM 616 C C . SER A 1 89 ? 27.227 3.740 23.776 1.00 26.67 89 SER A C 1
ATOM 617 O O . SER A 1 89 ? 28.397 3.356 23.846 1.00 23.54 89 SER A O 1
ATOM 620 N N . GLY A 1 90 ? 26.325 3.546 24.731 1.00 28.58 90 GLY A N 1
ATOM 621 C CA . GLY A 1 90 ? 26.665 2.829 25.942 1.00 32.25 90 GLY A CA 1
ATOM 622 C C . GLY A 1 90 ? 26.488 1.332 25.769 1.00 32.71 90 GLY A C 1
ATOM 623 O O . GLY A 1 90 ? 26.728 0.568 26.702 1.00 34.51 90 GLY A O 1
ATOM 624 N N . ARG A 1 91 ? 26.055 0.909 24.584 1.00 32.46 91 ARG A N 1
ATOM 625 C CA . ARG A 1 91 ? 25.867 -0.513 24.299 1.00 33.84 91 ARG A CA 1
ATOM 626 C C . ARG A 1 91 ? 27.038 -0.975 23.449 1.00 33.67 91 ARG A C 1
ATOM 627 O O . ARG A 1 91 ? 27.793 -1.869 23.829 1.00 34.79 91 ARG A O 1
ATOM 635 N N . ALA A 1 92 ? 27.187 -0.355 22.289 1.00 33.43 92 ALA A N 1
ATOM 636 C CA . ALA A 1 92 ? 28.296 -0.661 21.404 1.00 31.97 92 ALA A CA 1
ATOM 637 C C . ALA A 1 92 ? 28.512 -2.134 21.042 1.00 31.43 92 ALA A C 1
ATOM 638 O O . ALA A 1 92 ? 29.635 -2.645 21.113 1.00 31.24 92 ALA A O 1
ATOM 640 N N . THR A 1 93 ? 27.444 -2.823 20.664 1.00 28.24 93 THR A N 1
ATOM 641 C CA . THR A 1 93 ? 27.589 -4.199 20.222 1.00 27.74 93 THR A CA 1
ATOM 642 C C . THR A 1 93 ? 28.206 -4.048 18.828 1.00 29.11 93 THR A C 1
ATOM 643 O O . THR A 1 93 ? 28.153 -2.959 18.245 1.00 25.83 93 THR A O 1
ATOM 647 N N . ALA A 1 94 ? 28.790 -5.119 18.297 1.00 29.39 94 ALA A N 1
ATOM 648 C CA . ALA A 1 94 ? 29.391 -5.061 16.968 1.00 28.66 94 ALA A CA 1
ATOM 649 C C . ALA A 1 94 ? 28.296 -4.771 15.956 1.00 28.47 94 ALA A C 1
ATOM 650 O O . ALA A 1 94 ? 28.497 -4.013 15.003 1.00 24.89 94 ALA A O 1
ATOM 652 N N . LYS A 1 95 ? 27.126 -5.369 16.175 1.00 27.59 95 LYS A N 1
ATOM 653 C CA . LYS A 1 95 ? 26.004 -5.174 15.274 1.00 28.50 95 LYS A CA 1
ATOM 654 C C . LYS A 1 95 ? 25.504 -3.736 15.301 1.00 27.22 95 LYS A C 1
ATOM 655 O O . LYS A 1 95 ? 25.136 -3.199 14.266 1.00 25.94 95 LYS A O 1
ATOM 661 N N . GLU A 1 96 ? 25.486 -3.109 16.475 1.00 25.06 96 GLU A N 1
ATOM 662 C CA . GLU A 1 96 ? 25.020 -1.726 16.550 1.00 26.15 96 GLU A CA 1
ATOM 663 C C . GLU A 1 96 ? 26.017 -0.819 15.850 1.00 23.19 96 GLU A C 1
ATOM 664 O O . GLU A 1 96 ? 25.631 0.067 15.081 1.00 24.83 96 GLU A O 1
ATOM 670 N N . GLU A 1 97 ? 27.301 -1.038 16.125 1.00 22.15 97 GLU A N 1
ATOM 671 C CA . GLU A 1 97 ? 28.349 -0.233 15.502 1.00 22.20 97 GLU A CA 1
ATOM 672 C C . GLU A 1 97 ? 28.219 -0.317 13.987 1.00 22.69 97 GLU A C 1
ATOM 673 O O . GLU A 1 97 ? 28.186 0.710 13.305 1.00 20.82 97 GLU A O 1
ATOM 679 N N . ALA A 1 98 ? 28.131 -1.540 13.458 1.00 22.95 98 ALA A N 1
ATOM 680 C CA . ALA A 1 98 ? 27.996 -1.722 12.013 1.00 22.35 98 ALA A CA 1
ATOM 681 C C . ALA A 1 98 ? 26.733 -1.066 11.461 1.00 21.93 98 ALA A C 1
ATOM 682 O O . ALA A 1 98 ? 26.779 -0.432 10.410 1.00 22.07 98 ALA A O 1
ATOM 684 N N . GLN A 1 99 ? 25.604 -1.207 12.158 1.00 22.28 99 GLN A N 1
ATOM 685 C CA . GLN A 1 99 ? 24.365 -0.591 11.677 1.00 24.35 99 GLN A CA 1
ATOM 686 C C . GLN A 1 99 ? 24.467 0.934 11.567 1.00 23.66 99 GLN A C 1
ATOM 687 O O . GLN A 1 99 ? 24.054 1.524 10.562 1.00 22.88 99 GLN A O 1
ATOM 693 N N . LEU A 1 100 ? 25.013 1.577 12.595 1.00 21.20 100 LEU A N 1
ATOM 694 C CA . LEU A 1 100 ? 25.136 3.033 12.574 1.00 22.53 100 LEU A CA 1
ATOM 695 C C . LEU A 1 100 ? 26.110 3.495 11.492 1.00 19.53 100 LEU A C 1
ATOM 696 O O . LEU A 1 100 ? 25.821 4.428 10.739 1.00 19.60 100 LEU A O 1
ATOM 701 N N . LEU A 1 101 ? 27.258 2.841 11.403 1.00 20.31 101 LEU A N 1
ATOM 702 C CA . LEU A 1 101 ? 28.222 3.204 10.367 1.00 19.94 101 LEU A CA 1
ATOM 703 C C . LEU A 1 101 ? 27.618 2.972 8.972 1.00 20.81 101 LEU A C 1
ATOM 704 O O . LEU A 1 101 ? 27.801 3.787 8.066 1.00 19.89 101 LEU A O 1
ATOM 709 N N . ASP A 1 102 ? 26.897 1.865 8.802 1.00 21.28 102 ASP A N 1
ATOM 710 C CA . ASP A 1 102 ? 26.295 1.555 7.498 1.00 23.58 102 ASP A CA 1
ATOM 711 C C . ASP A 1 102 ? 25.276 2.607 7.071 1.00 23.82 102 ASP A C 1
ATOM 712 O O . ASP A 1 102 ? 25.131 2.889 5.881 1.00 23.79 102 ASP A O 1
ATOM 717 N N . MET A 1 103 ? 24.593 3.184 8.060 1.00 23.96 103 MET A N 1
ATOM 718 C CA . MET A 1 103 ? 23.583 4.238 7.890 1.00 24.59 103 MET A CA 1
ATOM 719 C C . MET A 1 103 ? 24.166 5.559 7.414 1.00 23.93 103 MET A C 1
ATOM 720 O O . MET A 1 103 ? 23.470 6.360 6.778 1.00 24.72 103 MET A O 1
ATOM 725 N N . GLY A 1 104 ? 25.419 5.817 7.775 1.00 21.25 104 GLY A N 1
ATOM 726 C CA . GLY A 1 104 ? 26.036 7.066 7.372 1.00 20.80 104 GLY A CA 1
ATOM 727 C C . GLY A 1 104 ? 26.668 7.851 8.509 1.00 20.15 104 GLY A C 1
ATOM 728 O O . GLY A 1 104 ? 27.229 8.929 8.282 1.00 18.30 104 GLY A O 1
ATOM 729 N N . PHE A 1 105 ? 26.561 7.351 9.737 1.00 18.12 105 PHE A N 1
ATOM 730 C CA . PHE A 1 105 ? 27.202 8.042 10.854 1.00 19.30 105 PHE A CA 1
ATOM 731 C C . PHE A 1 105 ? 28.682 8.089 10.486 1.00 19.28 105 PHE A C 1
ATOM 732 O O . PHE A 1 105 ? 29.249 7.083 10.050 1.00 17.66 105 PHE A O 1
ATOM 740 N N . ILE A 1 106 ? 29.311 9.248 10.650 1.00 16.48 106 ILE A N 1
ATOM 741 C CA . ILE A 1 106 ? 30.716 9.376 10.264 1.00 19.03 106 ILE A CA 1
ATOM 742 C C . ILE A 1 106 ? 31.682 8.617 11.173 1.00 18.69 106 ILE A C 1
ATOM 743 O O . ILE A 1 106 ? 32.797 8.280 10.762 1.00 20.22 106 ILE A O 1
ATOM 748 N N . ASP A 1 107 ? 31.273 8.366 12.411 1.00 18.03 107 ASP A N 1
ATOM 749 C CA . ASP A 1 107 ? 32.100 7.599 13.344 1.00 19.19 107 ASP A CA 1
ATOM 750 C C . ASP A 1 107 ? 31.210 7.047 14.456 1.00 18.62 107 ASP A C 1
ATOM 751 O O . ASP A 1 107 ? 30.045 7.441 14.591 1.00 17.72 107 ASP A O 1
ATOM 756 N N . PHE A 1 108 ? 31.762 6.125 15.236 1.00 18.50 108 PHE A N 1
ATOM 757 C CA . PHE A 1 108 ? 31.037 5.495 16.335 1.00 20.72 108 PHE A CA 1
ATOM 758 C C . PHE A 1 108 ? 31.995 5.350 17.512 1.00 22.30 108 PHE A C 1
ATOM 759 O O . PHE A 1 108 ? 33.088 4.793 17.364 1.00 22.53 108 PHE A O 1
ATOM 767 N N . ILE A 1 109 ? 31.591 5.848 18.675 1.00 22.04 109 ILE A N 1
ATOM 768 C CA . ILE A 1 109 ? 32.436 5.785 19.860 1.00 24.39 109 ILE A CA 1
ATOM 769 C C . ILE A 1 109 ? 31.691 5.157 21.023 1.00 24.35 109 ILE A C 1
ATOM 770 O O . ILE A 1 109 ? 30.607 5.607 21.396 1.00 24.53 109 ILE A O 1
ATOM 775 N N . ALA A 1 110 ? 32.280 4.114 21.596 1.00 25.13 110 ALA A N 1
ATOM 776 C CA . ALA A 1 110 ? 31.669 3.426 22.722 1.00 26.33 110 ALA A CA 1
ATOM 777 C C . ALA A 1 110 ? 31.915 4.145 24.044 1.00 28.34 110 ALA A C 1
ATOM 778 O O . ALA A 1 110 ? 33.032 4.587 24.323 1.00 29.12 110 ALA A O 1
ATOM 780 N N . LYS A 1 111 ? 30.861 4.280 24.842 1.00 29.30 111 LYS A N 1
ATOM 781 C CA . LYS A 1 111 ? 30.968 4.889 26.162 1.00 32.95 111 LYS A CA 1
ATOM 782 C C . LYS A 1 111 ? 31.596 3.811 27.055 1.00 35.36 111 LYS A C 1
ATOM 783 O O . LYS A 1 111 ? 31.568 2.629 26.713 1.00 35.77 111 LYS A O 1
ATOM 789 N N . PRO A 1 112 ? 32.184 4.201 28.200 1.00 37.48 112 PRO A N 1
ATOM 790 C CA . PRO A 1 112 ? 32.292 5.576 28.688 1.00 38.32 112 PRO A CA 1
ATOM 791 C C . PRO A 1 112 ? 33.210 6.386 27.788 1.00 39.18 112 PRO A C 1
ATOM 792 O O . PRO A 1 112 ? 34.129 5.848 27.170 1.00 39.55 112 PRO A O 1
ATOM 796 N N . VAL A 1 113 ? 32.946 7.684 27.720 1.00 40.66 113 VAL A N 1
ATOM 797 C CA . VAL A 1 113 ? 33.718 8.586 26.888 1.00 41.07 113 VAL A CA 1
ATOM 798 C C . VAL A 1 113 ? 35.039 9.005 27.515 1.00 40.98 113 VAL A C 1
ATOM 799 O O . VAL A 1 113 ? 35.108 9.331 28.699 1.00 40.93 113 VAL A O 1
ATOM 803 N N . ASN A 1 114 ? 36.089 8.979 26.707 1.00 39.85 114 ASN A N 1
ATOM 804 C CA . ASN A 1 114 ? 37.406 9.396 27.146 1.00 38.90 114 ASN A CA 1
ATOM 805 C C . ASN A 1 114 ? 37.727 10.671 26.367 1.00 38.15 114 ASN A C 1
ATOM 806 O O . ASN A 1 114 ? 37.786 10.661 25.137 1.00 37.28 114 ASN A O 1
ATOM 811 N N . ALA A 1 115 ? 37.926 11.767 27.090 1.00 36.32 115 ALA A N 1
ATOM 812 C CA . ALA A 1 115 ? 38.215 13.058 26.476 1.00 35.33 115 ALA A CA 1
ATOM 813 C C . ALA A 1 115 ? 39.349 13.055 25.446 1.00 33.14 115 ALA A C 1
ATOM 814 O O . ALA A 1 115 ? 39.254 13.726 24.425 1.00 32.62 115 ALA A O 1
ATOM 816 N N . ILE A 1 116 ? 40.421 12.311 25.705 1.00 32.26 116 ILE A N 1
ATOM 817 C CA . ILE A 1 116 ? 41.546 12.265 24.767 1.00 31.94 116 ILE A CA 1
ATOM 818 C C . ILE A 1 116 ? 41.130 11.586 23.463 1.00 30.72 116 ILE A C 1
ATOM 819 O O . ILE A 1 116 ? 41.469 12.046 22.369 1.00 30.34 116 ILE A O 1
ATOM 824 N N . ARG A 1 117 ? 40.387 10.495 23.595 1.00 30.26 117 ARG A N 1
ATOM 825 C CA . ARG A 1 117 ? 39.901 9.731 22.452 1.00 30.96 117 ARG A CA 1
ATOM 826 C C . ARG A 1 117 ? 38.870 10.541 21.669 1.00 29.60 117 ARG A C 1
ATOM 827 O O . ARG A 1 117 ? 38.935 10.631 20.442 1.00 26.51 117 ARG A O 1
ATOM 835 N N . LEU A 1 118 ? 37.927 11.142 22.386 1.00 28.35 118 LEU A N 1
ATOM 836 C CA . LEU A 1 118 ? 36.880 11.933 21.744 1.00 28.21 118 LEU A CA 1
ATOM 837 C C . LEU A 1 118 ? 37.455 13.117 20.971 1.00 27.02 118 LEU A C 1
ATOM 838 O O . LEU A 1 118 ? 37.057 13.384 19.840 1.00 25.02 118 LEU A O 1
ATOM 843 N N . SER A 1 119 ? 38.397 13.821 21.589 1.00 26.92 119 SER A N 1
ATOM 844 C CA . SER A 1 119 ? 39.028 14.970 20.955 1.00 26.96 119 SER A CA 1
ATOM 845 C C . SER A 1 119 ? 39.682 14.588 19.631 1.00 26.23 119 SER A C 1
ATOM 846 O O . SER A 1 119 ? 39.461 15.242 18.611 1.00 26.77 119 SER A O 1
ATOM 849 N N . ALA A 1 120 ? 40.493 13.534 19.653 1.00 23.55 120 ALA A N 1
ATOM 850 C CA . ALA A 1 120 ? 41.177 13.071 18.449 1.00 24.22 120 ALA A CA 1
ATOM 851 C C . ALA A 1 120 ? 40.190 12.624 17.362 1.00 23.22 120 ALA A C 1
ATOM 852 O O . ALA A 1 120 ? 40.418 12.861 16.178 1.00 23.62 120 ALA A O 1
ATOM 854 N N . ARG A 1 121 ? 39.103 11.974 17.773 1.00 22.97 121 ARG A N 1
ATOM 855 C CA . ARG A 1 121 ? 38.082 11.481 16.838 1.00 23.37 121 ARG A CA 1
ATOM 856 C C . ARG A 1 121 ? 37.378 12.642 16.136 1.00 22.39 121 ARG A C 1
ATOM 857 O O . ARG A 1 121 ? 37.113 12.589 14.935 1.00 22.58 121 ARG A O 1
ATOM 865 N N . ILE A 1 122 ? 37.077 13.686 16.897 1.00 21.36 122 ILE A N 1
ATOM 866 C CA . ILE A 1 122 ? 36.439 14.883 16.361 1.00 22.60 122 ILE A CA 1
ATOM 867 C C . ILE A 1 122 ? 37.386 15.536 15.358 1.00 22.82 122 ILE A C 1
ATOM 868 O O . ILE A 1 122 ? 37.005 15.821 14.221 1.00 21.13 122 ILE A O 1
ATOM 873 N N . LYS A 1 123 ? 38.632 15.748 15.775 1.00 23.81 123 LYS A N 1
ATOM 874 C CA . LYS A 1 123 ? 39.622 16.382 14.910 1.00 25.07 123 LYS A CA 1
ATOM 875 C C . LYS A 1 123 ? 39.877 15.620 13.620 1.00 25.91 123 LYS A C 1
ATOM 876 O O . LYS A 1 123 ? 40.013 16.223 12.561 1.00 23.41 123 LYS A O 1
ATOM 882 N N . ARG A 1 124 ? 39.934 14.294 13.699 1.00 25.69 124 ARG A N 1
ATOM 883 C CA . ARG A 1 124 ? 40.190 13.518 12.496 1.00 27.52 124 ARG A CA 1
ATOM 884 C C . ARG A 1 124 ? 39.105 13.757 11.451 1.00 26.34 124 ARG A C 1
ATOM 885 O O . ARG A 1 124 ? 39.399 13.933 10.271 1.00 25.30 124 ARG A O 1
ATOM 893 N N . VAL A 1 125 ? 37.854 13.762 11.898 1.00 24.76 125 VAL A N 1
ATOM 894 C CA . VAL A 1 125 ? 36.719 13.975 11.014 1.00 25.08 125 VAL A CA 1
ATOM 895 C C . VAL A 1 125 ? 36.727 15.388 10.449 1.00 24.54 125 VAL A C 1
ATOM 896 O O . VAL A 1 125 ? 36.455 15.593 9.266 1.00 27.08 125 VAL A O 1
ATOM 900 N N . LEU A 1 126 ? 37.033 16.361 11.299 1.00 24.16 126 LEU A N 1
ATOM 901 C CA . LEU A 1 126 ? 37.070 17.747 10.858 1.00 25.23 126 LEU A CA 1
ATOM 902 C C . LEU A 1 126 ? 38.185 17.938 9.829 1.00 27.65 126 LEU A C 1
ATOM 903 O O . LEU A 1 126 ? 38.002 18.634 8.839 1.00 25.78 126 LEU A O 1
ATOM 908 N N . LYS A 1 127 ? 39.337 17.310 10.054 1.00 28.79 127 LYS A N 1
ATOM 909 C CA . LYS A 1 127 ? 40.445 17.448 9.116 1.00 30.24 127 LYS A CA 1
ATOM 910 C C . LYS A 1 127 ? 40.082 16.856 7.763 1.00 29.41 127 LYS A C 1
ATOM 911 O O . LYS A 1 127 ? 40.427 17.412 6.724 1.00 30.74 127 LYS A O 1
ATOM 917 N N . LEU A 1 128 ? 39.386 15.725 7.784 1.00 29.37 128 LEU A N 1
ATOM 918 C CA . LEU A 1 128 ? 38.971 15.041 6.564 1.00 30.75 128 LEU A CA 1
ATOM 919 C C . LEU A 1 128 ? 37.905 15.774 5.755 1.00 31.01 128 LEU A C 1
ATOM 920 O O . LEU A 1 128 ? 37.984 15.835 4.526 1.00 27.79 128 LEU A O 1
ATOM 925 N N . LEU A 1 129 ? 36.905 16.317 6.443 1.00 30.28 129 LEU A N 1
ATOM 926 C CA . LEU A 1 129 ? 35.801 16.995 5.770 1.00 32.77 129 LEU A CA 1
ATOM 927 C C . LEU A 1 129 ? 35.950 18.489 5.504 1.00 32.34 129 LEU A C 1
ATOM 928 O O . LEU A 1 129 ? 35.347 19.008 4.568 1.00 34.61 129 LEU A O 1
ATOM 933 N N . TYR A 1 130 ? 36.733 19.185 6.317 1.00 32.48 130 TYR A N 1
ATOM 934 C CA . TYR A 1 130 ? 36.913 20.616 6.120 1.00 33.77 130 TYR A CA 1
ATOM 935 C C . TYR A 1 130 ? 38.321 20.982 5.659 1.00 36.04 130 TYR A C 1
ATOM 936 O O . TYR A 1 130 ? 38.423 21.746 4.676 1.00 39.22 130 TYR A O 1
ATOM 945 N N . TRP B 1 8 ? 35.266 -4.981 -6.713 1.00 47.62 8 TRP B N 1
ATOM 946 C CA . TRP B 1 8 ? 36.687 -5.431 -6.657 1.00 45.86 8 TRP B CA 1
ATOM 947 C C . TRP B 1 8 ? 37.516 -4.453 -5.825 1.00 41.78 8 TRP B C 1
ATOM 948 O O . TRP B 1 8 ? 38.392 -3.763 -6.350 1.00 42.15 8 TRP B O 1
ATOM 959 N N . TRP B 1 9 ? 37.223 -4.381 -4.533 1.00 37.43 9 TRP B N 1
ATOM 960 C CA . TRP B 1 9 ? 37.968 -3.499 -3.638 1.00 33.29 9 TRP B CA 1
ATOM 961 C C . TRP B 1 9 ? 39.18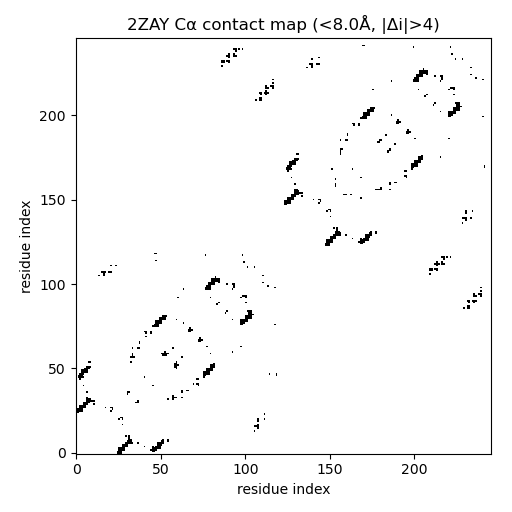2 -4.257 -3.127 1.00 30.81 9 TRP B C 1
ATOM 962 O O . TRP B 1 9 ? 39.056 -5.390 -2.651 1.00 30.44 9 TRP B O 1
ATOM 973 N N . ARG B 1 10 ? 40.353 -3.633 -3.224 1.00 27.14 10 ARG B N 1
ATOM 974 C CA . ARG B 1 10 ? 41.590 -4.253 -2.766 1.00 24.49 10 ARG B CA 1
ATOM 975 C C . ARG B 1 10 ? 41.951 -3.704 -1.396 1.00 24.47 10 ARG B C 1
ATOM 976 O O . ARG B 1 10 ? 42.124 -2.495 -1.236 1.00 21.53 10 ARG B O 1
ATOM 984 N N . ILE B 1 11 ? 42.080 -4.594 -0.418 1.00 22.55 11 ILE B N 1
ATOM 985 C CA . ILE B 1 11 ? 42.430 -4.202 0.945 1.00 23.49 11 ILE B CA 1
ATOM 986 C C . ILE B 1 11 ? 43.734 -4.909 1.318 1.00 24.52 11 ILE B C 1
ATOM 987 O O . ILE B 1 11 ? 43.801 -6.137 1.278 1.00 26.12 11 ILE B O 1
ATOM 992 N N . MET B 1 12 ? 44.770 -4.141 1.651 1.00 23.60 12 MET B N 1
ATOM 993 C CA . MET B 1 12 ? 46.052 -4.721 2.050 1.00 23.91 12 MET B CA 1
ATOM 994 C C . MET B 1 12 ? 46.146 -4.768 3.576 1.00 24.42 12 MET B C 1
ATOM 995 O O . MET B 1 12 ? 45.887 -3.772 4.256 1.00 24.36 12 MET B O 1
ATOM 1000 N N . LEU B 1 13 ? 46.499 -5.931 4.112 1.00 24.89 13 LEU B N 1
ATOM 1001 C CA . LEU B 1 13 ? 46.631 -6.094 5.558 1.00 25.30 13 LEU B CA 1
ATOM 1002 C C . LEU B 1 13 ? 48.090 -6.354 5.893 1.00 25.48 13 LEU B C 1
ATOM 1003 O O . LEU B 1 13 ? 48.695 -7.276 5.358 1.00 24.44 13 LEU B O 1
ATOM 1008 N N . VAL B 1 14 ? 48.653 -5.535 6.775 1.00 24.45 14 VAL B N 1
ATOM 1009 C CA . VAL B 1 14 ? 50.047 -5.690 7.166 1.00 26.00 14 VAL B CA 1
ATOM 1010 C C . VAL B 1 14 ? 50.110 -6.000 8.658 1.00 26.86 14 VAL B C 1
ATOM 1011 O O . VAL B 1 14 ? 49.635 -5.221 9.481 1.00 27.36 14 VAL B O 1
ATOM 1015 N N . ASP B 1 15 ? 50.691 -7.146 9.003 1.00 27.97 15 ASP B N 1
ATOM 1016 C CA . ASP B 1 15 ? 50.787 -7.547 10.400 1.00 30.80 15 ASP B CA 1
ATOM 1017 C C . ASP B 1 15 ? 51.724 -8.743 10.533 1.00 33.73 15 ASP B C 1
ATOM 1018 O O . ASP B 1 15 ? 51.682 -9.662 9.711 1.00 34.38 15 ASP B O 1
ATOM 1023 N N . THR B 1 16 ? 52.577 -8.727 11.554 1.00 36.56 16 THR B N 1
ATOM 1024 C CA . THR B 1 16 ? 53.515 -9.830 11.766 1.00 40.63 16 THR B CA 1
ATOM 1025 C C . THR B 1 16 ? 52.831 -11.009 12.450 1.00 42.74 16 THR B C 1
ATOM 1026 O O . THR B 1 16 ? 53.461 -12.030 12.726 1.00 44.01 16 THR B O 1
ATOM 1030 N N . GLN B 1 17 ? 51.537 -10.865 12.713 1.00 43.58 17 GLN B N 1
ATOM 1031 C CA . GLN B 1 17 ? 50.759 -11.912 13.366 1.00 44.39 17 GLN B CA 1
ATOM 1032 C C . GLN B 1 17 ? 49.478 -12.153 12.571 1.00 43.21 17 GLN B C 1
ATOM 1033 O O . GLN B 1 17 ? 48.378 -12.109 13.115 1.00 43.11 17 GLN B O 1
ATOM 1039 N N . LEU B 1 18 ? 49.633 -12.414 11.278 1.00 42.36 18 LEU B N 1
ATOM 1040 C CA . LEU B 1 18 ? 48.496 -12.641 10.388 1.00 42.98 18 LEU B CA 1
ATOM 1041 C C . LEU B 1 18 ? 47.601 -13.837 10.715 1.00 43.99 18 LEU B C 1
ATOM 1042 O O . LEU B 1 18 ? 46.391 -13.790 10.484 1.00 43.14 18 LEU B O 1
ATOM 1047 N N . PRO B 1 19 ? 48.178 -14.932 11.241 1.00 45.28 19 PRO B N 1
ATOM 1048 C CA . PRO B 1 19 ? 47.340 -16.091 11.565 1.00 44.88 19 PRO B CA 1
ATOM 1049 C C . PRO B 1 19 ? 46.201 -15.722 12.508 1.00 44.76 19 PRO B C 1
ATOM 1050 O O . PRO B 1 19 ? 45.096 -16.244 12.394 1.00 44.24 19 PRO B O 1
ATOM 1054 N N . ALA B 1 20 ? 46.478 -14.805 13.428 1.00 45.41 20 ALA B N 1
ATOM 1055 C CA . ALA B 1 20 ? 45.487 -14.366 14.405 1.00 46.21 20 ALA B CA 1
ATOM 1056 C C . ALA B 1 20 ? 44.306 -13.636 13.772 1.00 46.37 20 ALA B C 1
ATOM 1057 O O . ALA B 1 20 ? 43.263 -13.463 14.403 1.00 47.65 20 ALA B O 1
ATOM 1059 N N . LEU B 1 21 ? 44.468 -13.215 12.523 1.00 45.38 21 LEU B N 1
ATOM 1060 C CA . LEU B 1 21 ? 43.415 -12.489 11.824 1.00 45.16 21 LEU B CA 1
ATOM 1061 C C . LEU B 1 21 ? 42.769 -13.342 10.735 1.00 44.83 21 LEU B C 1
ATOM 1062 O O . LEU B 1 21 ? 41.867 -12.888 10.028 1.00 44.10 21 LEU B O 1
ATOM 1067 N N . ALA B 1 22 ? 43.238 -14.583 10.620 1.00 44.95 22 ALA B N 1
ATOM 1068 C CA . ALA B 1 22 ? 42.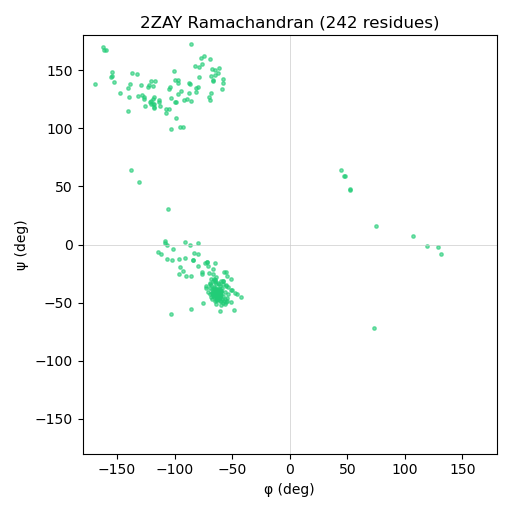748 -15.533 9.624 1.00 43.86 22 ALA B CA 1
ATOM 1069 C C . ALA B 1 22 ? 41.227 -15.600 9.513 1.00 43.26 22 ALA B C 1
ATOM 1070 O O . ALA B 1 22 ? 40.681 -15.664 8.410 1.00 41.91 22 ALA B O 1
ATOM 1072 N N . ALA B 1 23 ? 40.541 -15.590 10.652 1.00 43.24 23 ALA B N 1
ATOM 1073 C CA . ALA B 1 23 ? 39.081 -15.655 10.651 1.00 43.78 23 ALA B CA 1
ATOM 1074 C C . ALA B 1 23 ? 38.463 -14.387 10.059 1.00 44.61 23 ALA B C 1
ATOM 1075 O O . ALA B 1 23 ? 37.459 -14.452 9.346 1.00 43.75 23 ALA B O 1
ATOM 1077 N N . SER B 1 24 ? 39.065 -13.237 10.357 1.00 44.50 24 SER B N 1
ATOM 1078 C CA . SER B 1 24 ? 38.568 -11.965 9.844 1.00 43.79 24 SER B CA 1
ATOM 1079 C C . SER B 1 24 ? 38.842 -11.868 8.348 1.00 42.51 24 SER B C 1
ATOM 1080 O O . SER B 1 24 ? 38.001 -11.401 7.582 1.00 41.41 24 SER B O 1
ATOM 1083 N N . ILE B 1 25 ? 40.021 -12.320 7.935 1.00 42.17 25 ILE B N 1
ATOM 1084 C CA . ILE B 1 25 ? 40.387 -12.289 6.524 1.00 41.69 25 ILE B CA 1
ATOM 1085 C C . ILE B 1 25 ? 39.380 -13.117 5.729 1.00 40.55 25 ILE B C 1
ATOM 1086 O O . ILE B 1 25 ? 38.925 -12.701 4.664 1.00 40.46 25 ILE B O 1
ATOM 1091 N N . SER B 1 26 ? 39.021 -14.284 6.257 1.00 40.16 26 SER B N 1
ATOM 1092 C CA . SER B 1 26 ? 38.053 -15.146 5.589 1.00 40.29 26 SER B CA 1
ATOM 1093 C C . SER B 1 26 ? 36.715 -14.427 5.479 1.00 38.46 26 SER B C 1
ATOM 1094 O O . SER B 1 26 ? 36.058 -14.474 4.441 1.00 39.13 26 SER B O 1
ATOM 1097 N N . ALA B 1 27 ? 36.314 -13.759 6.556 1.00 37.96 27 ALA B N 1
ATOM 1098 C CA . ALA B 1 27 ? 35.046 -13.039 6.564 1.00 37.21 27 ALA B CA 1
ATOM 1099 C C . ALA B 1 27 ? 35.025 -11.963 5.484 1.00 36.39 27 ALA B C 1
ATOM 1100 O O . ALA B 1 27 ? 34.069 -11.860 4.710 1.00 35.97 27 ALA B O 1
ATOM 1102 N N . LEU B 1 28 ? 36.084 -11.162 5.431 1.00 36.30 28 LEU B N 1
ATOM 1103 C CA . LEU B 1 28 ? 36.174 -10.097 4.440 1.00 35.68 28 LEU B CA 1
ATOM 1104 C C . LEU B 1 28 ? 36.229 -10.666 3.028 1.00 35.80 28 LEU B C 1
ATOM 1105 O O . LEU B 1 28 ? 35.624 -10.115 2.109 1.00 34.79 28 LEU B O 1
ATOM 1110 N N . SER B 1 29 ? 36.956 -11.769 2.858 1.00 37.29 29 SER B N 1
ATOM 1111 C CA . SER B 1 29 ? 37.067 -12.404 1.547 1.00 39.69 29 SER B CA 1
ATOM 1112 C C . SER B 1 29 ? 35.692 -12.893 1.109 1.00 40.73 29 SER B C 1
ATOM 1113 O O . SER B 1 29 ? 35.267 -12.667 -0.026 1.00 39.05 29 SER B O 1
ATOM 1116 N N . GLN B 1 30 ? 35.001 -13.561 2.024 1.00 42.57 30 GLN B N 1
ATOM 1117 C CA . GLN B 1 30 ? 33.670 -14.081 1.746 1.00 45.33 30 GLN B CA 1
ATOM 1118 C C . GLN B 1 30 ? 32.754 -12.934 1.333 1.00 45.10 30 GLN B C 1
ATOM 1119 O O . GLN B 1 30 ? 31.878 -13.095 0.486 1.00 45.13 30 GLN B O 1
ATOM 1125 N N . GLU B 1 31 ? 32.979 -11.766 1.925 1.00 44.42 31 GLU B N 1
ATOM 1126 C CA . GLU B 1 31 ? 32.170 -10.594 1.629 1.00 43.46 31 GLU B CA 1
ATOM 1127 C C . GLU B 1 31 ? 32.428 -10.020 0.235 1.00 42.20 31 GLU B C 1
ATOM 1128 O O . GLU B 1 31 ? 31.610 -9.264 -0.290 1.00 42.11 31 GLU B O 1
ATOM 1134 N N . GLY B 1 32 ? 33.563 -10.375 -0.361 1.00 39.92 32 GLY B N 1
ATOM 1135 C CA . GLY B 1 32 ? 33.868 -9.885 -1.694 1.00 37.97 32 GLY B CA 1
ATOM 1136 C C . GLY B 1 32 ? 35.130 -9.050 -1.829 1.00 35.94 32 GLY B C 1
ATOM 1137 O O . GLY B 1 32 ? 35.464 -8.622 -2.928 1.00 36.02 32 GLY B O 1
ATOM 1138 N N . PHE B 1 33 ? 35.833 -8.813 -0.728 1.00 34.96 33 PHE B N 1
ATOM 1139 C CA . PHE B 1 33 ? 37.060 -8.014 -0.770 1.00 34.72 33 PHE B CA 1
ATOM 1140 C C . PHE B 1 33 ? 38.264 -8.799 -1.279 1.00 34.59 33 PHE B C 1
ATOM 1141 O O . PHE B 1 33 ? 38.394 -9.989 -1.007 1.00 34.42 33 PHE B O 1
ATOM 1149 N N . ASP B 1 34 ? 39.139 -8.120 -2.018 1.00 34.68 34 ASP B N 1
ATOM 1150 C CA . ASP B 1 34 ? 40.363 -8.722 -2.536 1.00 35.04 34 ASP B CA 1
ATOM 1151 C C . ASP B 1 34 ? 41.390 -8.392 -1.456 1.00 35.25 34 ASP B C 1
ATOM 1152 O O . ASP B 1 34 ? 41.885 -7.265 -1.389 1.00 33.77 34 ASP B O 1
ATOM 1157 N N . ILE B 1 35 ? 41.703 -9.366 -0.611 1.00 34.33 35 ILE B N 1
ATOM 1158 C CA . ILE 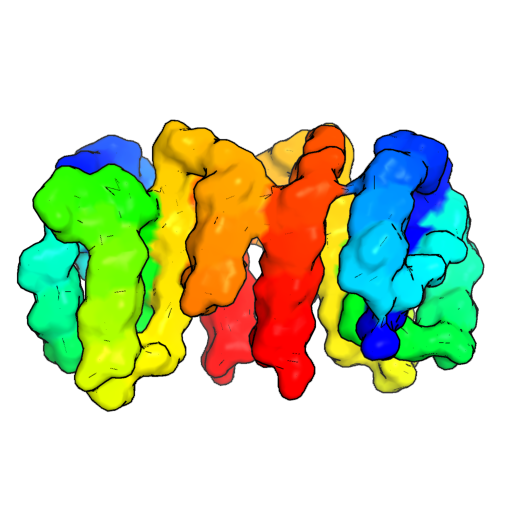B 1 35 ? 42.638 -9.145 0.481 1.00 33.47 35 ILE B CA 1
ATOM 1159 C C . ILE B 1 35 ? 44.086 -9.461 0.134 1.00 33.25 35 ILE B C 1
ATOM 1160 O O . ILE B 1 35 ? 44.409 -10.568 -0.293 1.00 32.37 35 ILE B O 1
ATOM 1165 N N . ILE B 1 36 ? 44.948 -8.467 0.331 1.00 31.10 36 ILE B N 1
ATOM 1166 C CA . ILE B 1 36 ? 46.379 -8.578 0.068 1.00 30.06 36 ILE B CA 1
ATOM 1167 C C . ILE B 1 36 ? 47.085 -8.632 1.418 1.00 30.49 36 ILE B C 1
ATOM 1168 O O . ILE B 1 36 ? 47.084 -7.648 2.157 1.00 29.64 36 ILE B O 1
ATOM 1173 N N . GLN B 1 37 ? 47.693 -9.772 1.732 1.00 30.40 37 GLN B N 1
ATOM 1174 C CA . GLN B 1 37 ? 48.381 -9.950 3.011 1.00 29.15 37 GLN B CA 1
ATOM 1175 C C . GLN B 1 37 ? 49.884 -9.715 2.925 1.00 29.26 37 GLN B C 1
ATOM 1176 O O . GLN B 1 37 ? 50.528 -10.088 1.944 1.00 29.75 37 GLN B O 1
ATOM 1182 N N . CYS B 1 38 ? 50.436 -9.090 3.960 1.00 28.73 38 CYS B N 1
ATOM 1183 C CA . CYS B 1 38 ? 51.872 -8.829 4.029 1.00 29.94 38 CYS B CA 1
ATOM 1184 C C . CYS B 1 38 ? 52.296 -9.073 5.466 1.00 32.43 38 CYS B C 1
ATOM 1185 O O . CYS B 1 38 ? 51.873 -8.357 6.375 1.00 31.10 38 CYS B O 1
ATOM 1188 N N . GLY B 1 39 ? 53.135 -10.084 5.664 1.00 34.76 39 GLY B N 1
ATOM 1189 C CA . GLY B 1 39 ? 53.580 -10.426 7.000 1.00 37.75 39 GLY B CA 1
ATOM 1190 C C . GLY B 1 39 ? 54.852 -9.762 7.479 1.00 40.06 39 GLY B C 1
ATOM 1191 O O . GLY B 1 39 ? 55.302 -10.042 8.587 1.00 40.52 39 GLY B O 1
ATOM 1192 N N . ASN B 1 40 ? 55.441 -8.890 6.666 1.00 42.23 40 ASN B N 1
ATOM 1193 C CA . ASN B 1 40 ? 56.668 -8.213 7.076 1.00 45.08 40 ASN B CA 1
ATOM 1194 C C . ASN B 1 40 ? 56.792 -6.795 6.513 1.00 44.98 40 ASN B C 1
ATOM 1195 O O . ASN B 1 40 ? 56.629 -6.562 5.313 1.00 44.73 40 ASN B O 1
ATOM 1200 N N . ALA B 1 41 ? 57.087 -5.857 7.407 1.00 44.38 41 ALA B N 1
ATOM 1201 C CA . ALA B 1 41 ? 57.220 -4.443 7.075 1.00 43.72 41 ALA B CA 1
ATOM 1202 C C . ALA B 1 41 ? 58.129 -4.113 5.890 1.00 42.68 41 ALA B C 1
ATOM 1203 O O . ALA B 1 41 ? 57.829 -3.215 5.102 1.00 41.59 41 ALA B O 1
ATOM 1205 N N . ILE B 1 42 ? 59.240 -4.832 5.772 1.00 41.83 42 ILE B N 1
ATOM 1206 C CA . ILE B 1 42 ? 60.201 -4.597 4.696 1.00 41.34 42 ILE B CA 1
ATOM 1207 C C . ILE B 1 42 ? 59.600 -4.720 3.295 1.00 39.23 42 ILE B C 1
ATOM 1208 O O . ILE B 1 42 ? 60.028 -4.035 2.366 1.00 38.54 42 ILE B O 1
ATOM 1213 N N . GLU B 1 43 ? 58.603 -5.585 3.145 1.00 36.74 43 GLU B N 1
ATOM 1214 C CA . GLU B 1 43 ? 57.972 -5.801 1.843 1.00 36.43 43 GLU B CA 1
ATOM 1215 C C . GLU B 1 43 ? 56.692 -4.993 1.635 1.00 33.59 43 GLU B C 1
ATOM 1216 O O . GLU B 1 43 ? 56.188 -4.902 0.518 1.00 31.84 43 GLU B O 1
ATOM 1222 N N . ALA B 1 44 ? 56.178 -4.410 2.712 1.00 32.00 44 ALA B N 1
ATOM 1223 C CA . ALA B 1 44 ? 54.939 -3.636 2.668 1.00 30.58 44 ALA B CA 1
ATOM 1224 C C . ALA B 1 44 ? 54.830 -2.588 1.560 1.00 27.50 44 ALA B C 1
ATOM 1225 O O . ALA B 1 44 ? 53.890 -2.617 0.771 1.00 26.81 44 ALA B O 1
ATOM 1227 N N . VAL B 1 45 ? 55.776 -1.656 1.499 1.00 27.17 45 VAL B N 1
ATOM 1228 C CA . VAL B 1 45 ? 55.710 -0.615 0.479 1.00 26.96 45 VAL B CA 1
ATOM 1229 C C . VAL B 1 45 ? 55.833 -1.188 -0.927 1.00 26.66 45 VAL B C 1
ATOM 1230 O O . VAL B 1 45 ? 55.047 -0.845 -1.812 1.00 25.29 45 VAL B O 1
ATOM 1234 N N . PRO B 1 46 ? 56.823 -2.071 -1.162 1.00 27.05 46 PRO B N 1
ATOM 1235 C CA . PRO B 1 46 ? 56.952 -2.640 -2.508 1.00 25.83 46 PRO B CA 1
ATOM 1236 C C . PRO B 1 46 ? 55.655 -3.310 -2.946 1.00 24.35 46 PRO B C 1
ATOM 1237 O O . PRO B 1 46 ? 55.238 -3.193 -4.098 1.00 24.43 46 PRO B O 1
ATOM 1241 N N . VAL B 1 47 ? 55.013 -4.013 -2.019 1.00 24.63 47 VAL B N 1
ATOM 1242 C CA . VAL B 1 47 ? 53.765 -4.697 -2.326 1.00 24.58 47 VAL B CA 1
ATOM 1243 C C . VAL B 1 47 ? 52.633 -3.698 -2.613 1.00 24.44 47 VAL B C 1
ATOM 1244 O O . VAL B 1 47 ? 51.847 -3.885 -3.545 1.00 24.02 47 VAL B O 1
ATOM 1248 N N . ALA B 1 48 ? 52.555 -2.634 -1.824 1.00 23.67 48 ALA B N 1
ATOM 1249 C CA . ALA B 1 48 ? 51.510 -1.634 -2.021 1.00 24.55 48 ALA B CA 1
ATOM 1250 C C . ALA B 1 48 ? 51.685 -0.945 -3.367 1.00 25.35 48 ALA B C 1
ATOM 1251 O O . ALA B 1 48 ? 50.719 -0.700 -4.086 1.00 24.92 48 ALA B O 1
ATOM 1253 N N . VAL B 1 49 ? 52.930 -0.643 -3.709 1.00 27.57 49 VAL B N 1
ATOM 1254 C CA . VAL B 1 49 ? 53.224 0.028 -4.964 1.00 29.02 49 VAL B CA 1
ATOM 1255 C C . VAL B 1 49 ? 52.878 -0.839 -6.174 1.00 29.82 49 VAL B C 1
ATOM 1256 O O . VAL B 1 49 ? 52.507 -0.317 -7.221 1.00 29.90 49 VAL B O 1
ATOM 1260 N N . LYS B 1 50 ? 52.968 -2.159 -6.036 1.00 30.52 50 LYS B N 1
ATOM 1261 C CA . LYS B 1 50 ? 52.647 -3.027 -7.167 1.00 30.88 50 LYS B CA 1
ATOM 1262 C C . LYS B 1 50 ? 51.196 -3.504 -7.225 1.00 29.19 50 LYS B C 1
ATOM 1263 O O . LYS B 1 50 ? 50.712 -3.867 -8.296 1.00 28.55 50 LYS B O 1
ATOM 1269 N N . THR B 1 51 ? 50.497 -3.502 -6.092 1.00 26.22 51 THR B N 1
ATOM 1270 C CA . THR B 1 51 ? 49.107 -3.960 -6.081 1.00 26.30 51 THR B CA 1
ATOM 1271 C C . THR B 1 51 ? 48.085 -2.835 -5.945 1.00 24.24 51 THR B C 1
ATOM 1272 O O . THR B 1 51 ? 46.889 -3.056 -6.121 1.00 24.43 51 THR B O 1
ATOM 1276 N N . HIS B 1 52 ? 48.553 -1.641 -5.597 1.00 23.44 52 HIS B N 1
ATOM 1277 C CA . HIS B 1 52 ? 47.678 -0.476 -5.482 1.00 20.86 52 HIS B CA 1
ATOM 1278 C C . HIS B 1 52 ? 46.398 -0.704 -4.679 1.00 20.48 52 HIS B C 1
ATOM 1279 O O . HIS B 1 52 ? 45.288 -0.533 -5.188 1.00 20.58 52 HIS B O 1
ATOM 1286 N N . PRO B 1 53 ? 46.533 -1.096 -3.408 1.00 20.37 53 PRO B N 1
ATOM 1287 C CA . PRO B 1 53 ? 45.336 -1.323 -2.593 1.00 19.07 53 PRO B CA 1
ATOM 1288 C C . PRO B 1 53 ? 44.525 -0.036 -2.425 1.00 19.87 53 PRO B C 1
ATOM 1289 O O . PRO B 1 53 ? 45.089 1.056 -2.398 1.00 20.69 53 PRO B O 1
ATOM 1293 N N . HIS B 1 54 ? 43.205 -0.159 -2.335 1.00 20.26 54 HIS B N 1
ATOM 1294 C CA . HIS B 1 54 ? 42.345 1.011 -2.136 1.00 20.02 54 HIS B CA 1
ATOM 1295 C C . HIS B 1 54 ? 42.430 1.477 -0.688 1.00 19.11 54 HIS B C 1
ATOM 1296 O O . HIS B 1 54 ? 42.135 2.632 -0.373 1.00 17.70 54 HIS B O 1
ATOM 1303 N N . LEU B 1 55 ? 42.798 0.557 0.195 1.00 19.01 55 LEU B N 1
ATOM 1304 C CA . LEU B 1 55 ? 42.912 0.872 1.616 1.00 18.82 55 LEU B CA 1
ATOM 1305 C C . LEU B 1 55 ? 43.891 -0.093 2.262 1.00 19.89 55 LEU B C 1
ATOM 1306 O O . LEU B 1 55 ? 43.949 -1.276 1.897 1.00 19.70 55 LEU B O 1
ATOM 1311 N N . ILE B 1 56 ? 44.659 0.421 3.220 1.00 18.72 56 ILE B N 1
ATOM 1312 C CA . ILE B 1 56 ? 45.659 -0.372 3.925 1.00 17.79 56 ILE B CA 1
ATOM 1313 C C . ILE B 1 56 ? 45.343 -0.429 5.419 1.00 19.56 56 ILE B C 1
ATOM 1314 O O . ILE B 1 56 ? 44.982 0.578 6.029 1.00 19.72 56 ILE B O 1
ATOM 1319 N N . ILE B 1 57 ? 45.465 -1.616 5.999 1.00 18.45 57 ILE B N 1
ATOM 1320 C CA . ILE B 1 57 ? 45.230 -1.800 7.427 1.00 19.53 57 ILE B CA 1
ATOM 1321 C C . ILE B 1 57 ? 46.558 -2.335 7.929 1.00 20.54 57 ILE B C 1
ATOM 1322 O O . ILE B 1 57 ? 47.044 -3.342 7.421 1.00 22.07 57 ILE B O 1
ATOM 1327 N N . THR B 1 58 ? 47.158 -1.661 8.909 1.00 21.40 58 THR B N 1
ATOM 1328 C CA . THR B 1 58 ? 48.458 -2.088 9.408 1.00 21.55 58 THR B CA 1
ATOM 1329 C C . THR B 1 58 ? 48.581 -2.059 10.928 1.00 24.03 58 THR B C 1
ATOM 1330 O O . THR B 1 58 ? 47.974 -1.220 11.594 1.00 22.31 58 THR B O 1
ATOM 1334 N N . GLU B 1 59 ? 49.363 -2.991 11.467 1.00 26.60 59 GLU B N 1
ATOM 1335 C CA . GLU B 1 59 ? 49.606 -3.046 12.908 1.00 28.65 59 GLU B CA 1
ATOM 1336 C C . GLU B 1 59 ? 50.460 -1.824 13.222 1.00 27.77 59 GLU B C 1
ATOM 1337 O O . GLU B 1 59 ? 51.517 -1.626 12.630 1.00 28.84 59 GLU B O 1
ATOM 1343 N N . ALA B 1 60 ? 50.000 -0.995 14.148 1.00 30.16 60 ALA B N 1
ATOM 1344 C CA . ALA B 1 60 ? 50.720 0.224 14.470 1.00 31.41 60 ALA B CA 1
ATOM 1345 C C . ALA B 1 60 ? 52.082 0.031 15.119 1.00 33.09 60 ALA B C 1
ATOM 1346 O O . ALA B 1 60 ? 52.955 0.890 14.988 1.00 32.22 60 ALA B O 1
ATOM 1348 N N . ASN B 1 61 ? 52.278 -1.096 15.794 1.00 33.58 61 ASN B N 1
ATOM 1349 C CA . ASN B 1 61 ? 53.536 -1.338 16.490 1.00 35.98 61 ASN B CA 1
ATOM 1350 C C . ASN B 1 61 ? 54.512 -2.342 15.882 1.00 36.96 61 ASN B C 1
ATOM 1351 O O . ASN B 1 61 ? 55.273 -2.996 16.600 1.00 37.23 61 ASN B O 1
ATOM 1356 N N . MET B 1 62 ? 54.503 -2.466 14.562 1.00 38.09 62 MET B N 1
ATOM 1357 C CA . MET B 1 62 ? 55.436 -3.375 13.917 1.00 39.53 62 MET B CA 1
ATOM 1358 C C . MET B 1 62 ? 56.794 -2.695 13.925 1.00 40.45 62 MET B C 1
ATOM 1359 O O . MET B 1 62 ? 56.871 -1.470 14.007 1.00 39.99 62 MET B O 1
ATOM 1364 N N . PRO B 1 63 ? 57.885 -3.474 13.856 1.00 41.75 63 PRO B N 1
ATOM 1365 C CA . PRO B 1 63 ? 59.197 -2.827 13.858 1.00 43.36 63 PRO B CA 1
ATOM 1366 C C . PRO B 1 63 ? 59.330 -1.850 12.691 1.00 43.74 63 PRO B C 1
ATOM 1367 O O . PRO B 1 63 ? 58.826 -2.098 11.597 1.00 42.74 63 PRO B O 1
ATOM 1371 N N . LYS B 1 64 ? 60.001 -0.732 12.941 1.00 45.71 64 LYS B N 1
ATOM 1372 C CA . LYS B 1 64 ? 60.201 0.296 11.927 1.00 47.08 64 LYS B CA 1
ATOM 1373 C C . LYS B 1 64 ? 61.313 -0.100 10.965 1.00 47.17 64 LYS B C 1
ATOM 1374 O O . LYS B 1 64 ? 62.226 -0.843 11.327 1.00 46.41 64 LYS B O 1
ATOM 1380 N N . ILE B 1 65 ? 61.232 0.400 9.737 1.00 47.29 65 ILE B N 1
ATOM 1381 C CA . ILE B 1 65 ? 62.265 0.136 8.748 1.00 47.68 65 ILE B CA 1
ATOM 1382 C C . ILE B 1 65 ? 63.149 1.375 8.770 1.00 47.21 65 ILE B C 1
ATOM 1383 O O . ILE B 1 65 ? 62.736 2.452 8.332 1.00 45.98 65 ILE B O 1
ATOM 1388 N N . SER B 1 66 ? 64.354 1.219 9.306 1.00 46.68 66 SER B N 1
ATOM 1389 C CA . 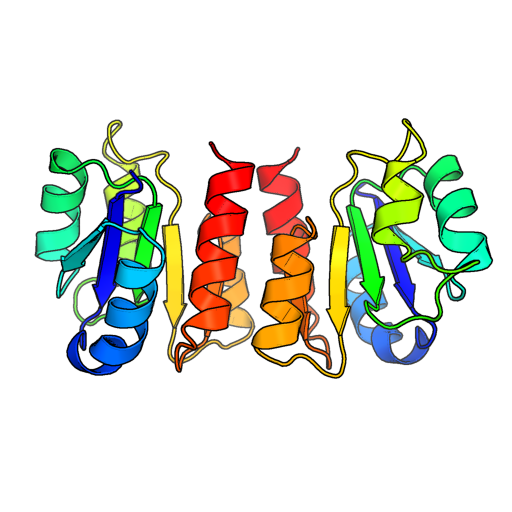SER B 1 66 ? 65.314 2.309 9.407 1.00 46.07 66 SER B CA 1
ATOM 1390 C C . SER B 1 66 ? 64.732 3.552 10.077 1.00 45.02 66 SER B C 1
ATOM 1391 O O . SER B 1 66 ? 64.867 4.665 9.572 1.00 45.05 66 SER B O 1
ATOM 1394 N N . GLY B 1 67 ? 64.073 3.343 11.213 1.00 44.40 67 GLY B N 1
ATOM 1395 C CA . GLY B 1 67 ? 63.507 4.445 11.971 1.00 43.72 67 GLY B CA 1
ATOM 1396 C C . GLY B 1 67 ? 62.239 5.104 11.462 1.00 43.08 67 GLY B C 1
ATOM 1397 O O . GLY B 1 67 ? 61.903 6.202 11.905 1.00 45.14 67 GLY B O 1
ATOM 1398 N N . MET B 1 68 ? 61.525 4.453 10.551 1.00 40.11 68 MET B N 1
ATOM 1399 C CA . MET B 1 68 ? 60.300 5.038 10.019 1.00 37.78 68 MET B CA 1
ATOM 1400 C C . MET B 1 68 ? 59.107 4.088 10.076 1.00 35.85 68 MET B C 1
ATOM 1401 O O . MET B 1 68 ? 59.237 2.905 9.772 1.00 34.51 68 MET B O 1
ATOM 1406 N N . ASP B 1 69 ? 57.954 4.621 10.475 1.00 34.09 69 ASP B N 1
ATOM 1407 C CA . ASP B 1 69 ? 56.713 3.851 10.551 1.00 33.48 69 ASP B CA 1
ATOM 1408 C C . ASP B 1 69 ? 56.295 3.532 9.119 1.00 30.64 69 ASP B C 1
ATOM 1409 O O . ASP B 1 69 ? 56.711 4.211 8.184 1.00 30.46 69 ASP B O 1
ATOM 1414 N N . LEU B 1 70 ? 55.463 2.512 8.944 1.00 28.10 70 LEU B N 1
ATOM 1415 C CA . LEU B 1 70 ? 54.989 2.179 7.607 1.00 26.09 70 LEU B CA 1
ATOM 1416 C C . LEU B 1 70 ? 54.172 3.360 7.077 1.00 23.99 70 LEU B C 1
ATOM 1417 O O . LEU B 1 70 ? 54.294 3.746 5.912 1.00 22.12 70 LEU B O 1
ATOM 1422 N N . PHE B 1 71 ? 53.349 3.940 7.945 1.00 23.13 71 PHE B N 1
ATOM 1423 C CA . PHE B 1 71 ? 52.500 5.062 7.553 1.00 23.92 71 PHE B CA 1
ATOM 1424 C C . PHE B 1 71 ? 53.294 6.161 6.868 1.00 24.88 71 PHE B C 1
ATOM 1425 O O . PHE B 1 71 ? 52.911 6.651 5.807 1.00 22.58 71 PHE B O 1
ATOM 1433 N N . ASN B 1 72 ? 54.402 6.555 7.487 1.00 24.23 72 ASN B N 1
ATOM 1434 C CA . ASN B 1 72 ? 55.241 7.605 6.931 1.00 26.04 72 ASN B CA 1
ATOM 1435 C C . ASN B 1 72 ? 55.942 7.151 5.652 1.00 25.55 72 ASN B C 1
ATOM 1436 O O . ASN B 1 72 ? 56.090 7.933 4.708 1.00 26.28 72 ASN B O 1
ATOM 1441 N N . SER B 1 73 ? 56.367 5.891 5.614 1.00 25.32 73 SER B N 1
ATOM 1442 C CA . SER B 1 73 ? 57.036 5.371 4.429 1.00 26.58 73 SER B CA 1
ATOM 1443 C C . SER B 1 73 ? 56.114 5.461 3.223 1.00 26.50 73 SER B C 1
ATOM 1444 O O . SER B 1 73 ? 56.553 5.794 2.120 1.00 25.32 73 SER B O 1
ATOM 1447 N N . LEU B 1 74 ? 54.837 5.156 3.435 1.00 24.53 74 LEU B N 1
ATOM 1448 C CA . LEU B 1 74 ? 53.857 5.193 2.351 1.00 25.74 74 LEU B CA 1
ATOM 1449 C C . LEU B 1 74 ? 53.680 6.609 1.810 1.00 26.37 74 LEU B C 1
ATOM 1450 O O . LEU B 1 74 ? 53.341 6.801 0.643 1.00 25.72 74 LEU B O 1
ATOM 1455 N N . LYS B 1 75 ? 53.920 7.599 2.664 1.00 28.31 75 LYS B N 1
ATOM 1456 C CA . LYS B 1 75 ? 53.783 9.000 2.273 1.00 30.75 75 LYS B CA 1
ATOM 1457 C C . LYS B 1 75 ? 54.917 9.479 1.371 1.00 31.54 75 LYS B C 1
ATOM 1458 O O . LYS B 1 75 ? 54.801 10.518 0.721 1.00 32.60 75 LYS B O 1
ATOM 1464 N N . LYS B 1 76 ? 56.007 8.722 1.322 1.00 31.25 76 LYS B N 1
ATOM 1465 C CA . LYS B 1 76 ? 57.152 9.098 0.500 1.00 32.86 76 LYS B CA 1
ATOM 1466 C C . LYS B 1 76 ? 57.034 8.686 -0.971 1.00 31.73 76 LYS B C 1
ATOM 1467 O O . LYS B 1 76 ? 57.872 9.057 -1.792 1.00 31.89 76 LYS B O 1
ATOM 1473 N N . ASN B 1 77 ? 56.001 7.919 -1.307 1.00 28.69 77 ASN B N 1
ATOM 1474 C CA . ASN B 1 77 ? 55.812 7.485 -2.685 1.00 24.84 77 ASN B CA 1
ATOM 1475 C C . ASN B 1 77 ? 54.475 8.016 -3.201 1.00 22.78 77 ASN B C 1
ATOM 1476 O O . ASN B 1 77 ? 53.422 7.738 -2.626 1.00 22.33 77 ASN B O 1
ATOM 1481 N N . PRO B 1 78 ? 54.507 8.819 -4.284 1.00 22.26 78 PRO B N 1
ATOM 1482 C CA . PRO B 1 78 ? 53.305 9.404 -4.889 1.00 21.60 78 PRO B CA 1
ATOM 1483 C C . PRO B 1 78 ? 52.193 8.399 -5.186 1.00 20.74 78 PRO B C 1
ATOM 1484 O O . PRO B 1 78 ? 51.014 8.747 -5.176 1.00 23.28 78 PRO B O 1
ATOM 1488 N N . GLN B 1 79 ? 52.568 7.157 -5.464 1.00 20.31 79 GLN B N 1
ATOM 1489 C CA . GLN B 1 79 ? 51.575 6.133 -5.770 1.00 22.57 79 GLN B CA 1
ATOM 1490 C C . GLN B 1 79 ? 50.717 5.747 -4.569 1.00 21.45 79 GLN B C 1
ATOM 1491 O O . GLN B 1 79 ? 49.527 5.473 -4.714 1.00 22.00 79 GLN B O 1
ATOM 1497 N N . THR B 1 80 ? 51.322 5.749 -3.387 1.00 19.28 80 THR B N 1
ATOM 1498 C CA . THR B 1 80 ? 50.633 5.336 -2.164 1.00 20.07 80 THR B CA 1
ATOM 1499 C C . THR B 1 80 ? 50.348 6.426 -1.128 1.00 20.57 80 THR B C 1
ATOM 1500 O O . THR B 1 80 ? 49.633 6.178 -0.151 1.00 19.61 80 THR B O 1
ATOM 1504 N N . ALA B 1 81 ? 50.897 7.620 -1.337 1.00 19.15 81 ALA B N 1
ATOM 1505 C CA . ALA B 1 81 ? 50.733 8.722 -0.389 1.00 21.01 81 ALA B CA 1
ATOM 1506 C C . ALA B 1 81 ? 49.307 9.130 -0.008 1.00 22.05 81 ALA B C 1
ATOM 1507 O O . ALA B 1 81 ? 49.102 9.698 1.062 1.00 24.37 81 ALA B O 1
ATOM 1509 N N . SER B 1 82 ? 48.321 8.848 -0.857 1.00 19.98 82 SER B N 1
ATOM 1510 C CA . SER B 1 82 ? 46.945 9.225 -0.534 1.00 21.21 82 SER B CA 1
ATOM 1511 C C . SER B 1 82 ? 46.053 8.041 -0.191 1.00 19.99 82 SER B C 1
ATOM 1512 O O . SER B 1 82 ? 44.864 8.205 0.044 1.00 19.95 82 SER B O 1
ATOM 1515 N N . ILE B 1 83 ? 46.622 6.845 -0.169 1.00 20.06 83 ILE B N 1
ATOM 1516 C CA . ILE B 1 83 ? 45.833 5.677 0.171 1.00 19.68 83 ILE B CA 1
ATOM 1517 C C . ILE B 1 83 ? 45.484 5.764 1.661 1.00 19.91 83 ILE B C 1
ATOM 1518 O O . ILE B 1 83 ? 46.365 5.970 2.508 1.00 16.90 83 ILE B O 1
ATOM 1523 N N . PRO B 1 84 ? 44.191 5.650 2.001 1.00 19.30 84 PRO B N 1
ATOM 1524 C CA . PRO B 1 84 ? 43.829 5.724 3.421 1.00 19.42 84 PRO B CA 1
ATOM 1525 C C . PRO B 1 84 ? 44.414 4.548 4.197 1.00 19.40 84 PRO B C 1
ATOM 1526 O O . PRO B 1 84 ? 44.508 3.428 3.677 1.00 17.63 84 PRO B O 1
ATOM 1530 N N . VAL B 1 85 ? 44.793 4.798 5.445 1.00 17.95 85 VAL B N 1
ATOM 1531 C CA . VAL B 1 85 ? 45.378 3.754 6.272 1.00 19.13 85 VAL B CA 1
ATOM 1532 C C . VAL B 1 85 ? 44.684 3.634 7.623 1.00 18.90 85 VAL B C 1
ATOM 1533 O O . VAL B 1 85 ? 44.491 4.635 8.319 1.00 18.93 85 VAL B O 1
ATOM 1537 N N . ILE B 1 86 ? 44.292 2.411 7.971 1.00 17.31 86 ILE B N 1
ATOM 1538 C CA . ILE B 1 86 ? 43.659 2.137 9.255 1.00 18.92 86 ILE B CA 1
ATOM 1539 C C . ILE B 1 86 ? 44.713 1.475 10.138 1.00 20.15 86 ILE B C 1
ATOM 1540 O O . ILE B 1 86 ? 45.443 0.591 9.683 1.00 20.56 86 ILE B O 1
ATOM 1545 N N . ALA B 1 87 ? 44.796 1.904 11.392 1.00 20.57 87 ALA B N 1
ATOM 1546 C CA . ALA B 1 87 ? 45.770 1.336 12.309 1.00 21.11 87 ALA B CA 1
ATOM 1547 C C . ALA B 1 87 ? 45.124 0.302 13.215 1.00 23.06 87 ALA B C 1
ATOM 1548 O O . ALA B 1 87 ? 43.982 0.467 13.656 1.00 22.88 87 ALA B O 1
ATOM 1550 N N . LEU B 1 88 ? 45.870 -0.768 13.470 1.00 25.98 88 LEU B N 1
ATOM 1551 C CA . LEU B 1 88 ? 45.454 -1.862 14.344 1.00 28.90 88 LEU B CA 1
ATOM 1552 C C . LEU B 1 88 ? 46.445 -1.867 15.503 1.00 29.53 88 LEU B C 1
ATOM 1553 O O . LEU B 1 88 ? 47.641 -1.661 15.293 1.00 29.66 88 LEU B O 1
ATOM 1558 N N . SER B 1 89 ? 45.966 -2.102 16.719 1.00 30.12 89 SER B N 1
ATOM 1559 C CA . SER B 1 89 ? 46.871 -2.123 17.864 1.00 32.21 89 SER B CA 1
ATOM 1560 C C . SER B 1 89 ? 46.399 -3.005 19.013 1.00 33.71 89 SER B C 1
ATOM 1561 O O . SER B 1 89 ? 45.213 -3.032 19.345 1.00 31.71 89 SER B O 1
ATOM 1564 N N . GLY B 1 90 ? 47.349 -3.715 19.616 1.00 37.13 90 GLY B N 1
ATOM 1565 C CA . GLY B 1 90 ? 47.043 -4.586 20.738 1.00 41.54 90 GLY B CA 1
ATOM 1566 C C . GLY B 1 90 ? 47.187 -3.861 22.067 1.00 44.35 90 GLY B C 1
ATOM 1567 O O . GLY B 1 90 ? 46.782 -4.374 23.111 1.00 45.08 90 GLY B O 1
ATOM 1568 N N . ARG B 1 91 ? 47.775 -2.670 22.034 1.00 46.37 91 ARG B N 1
ATOM 1569 C CA . ARG B 1 91 ? 47.948 -1.868 23.240 1.00 49.82 91 ARG B CA 1
ATOM 1570 C C . ARG B 1 91 ? 46.661 -1.072 23.410 1.00 50.56 91 ARG B C 1
ATOM 1571 O O . ARG B 1 91 ? 46.007 -1.131 24.450 1.00 52.12 91 ARG B O 1
ATOM 1579 N N . ALA B 1 92 ? 46.305 -0.335 22.367 1.00 51.06 92 ALA B N 1
ATOM 1580 C CA . ALA B 1 92 ? 45.083 0.455 22.334 1.00 51.65 92 ALA B CA 1
ATOM 1581 C C . ALA B 1 92 ? 44.758 1.278 23.576 1.00 51.78 92 ALA B C 1
ATOM 1582 O O . ALA B 1 92 ? 43.753 1.030 24.248 1.00 52.54 92 ALA B O 1
ATOM 1584 N N . THR B 1 93 ? 45.602 2.256 23.882 1.00 50.45 93 THR B N 1
ATOM 1585 C CA . THR B 1 93 ? 45.351 3.132 25.019 1.00 48.68 93 THR B CA 1
ATOM 1586 C C . THR B 1 93 ? 44.777 4.405 24.409 1.00 48.10 93 THR B C 1
ATOM 1587 O O . THR B 1 93 ? 45.110 4.750 23.274 1.00 47.81 93 THR B O 1
ATOM 1591 N N . ALA B 1 94 ? 43.918 5.095 25.149 1.00 45.57 94 ALA B N 1
ATOM 1592 C CA . ALA B 1 94 ? 43.317 6.323 24.649 1.00 43.76 94 ALA B CA 1
ATOM 1593 C C . ALA B 1 94 ? 44.385 7.228 24.044 1.00 42.82 94 ALA B C 1
ATOM 1594 O O . ALA B 1 94 ? 44.187 7.816 22.982 1.00 42.51 94 ALA B O 1
ATOM 1596 N N . LYS B 1 95 ? 45.528 7.321 24.716 1.00 41.57 95 LYS B N 1
ATOM 1597 C CA . LYS B 1 95 ? 46.615 8.171 24.248 1.00 41.49 95 LYS B CA 1
ATOM 1598 C C . LYS B 1 95 ? 47.189 7.694 22.918 1.00 40.86 95 LYS B C 1
ATOM 1599 O O . LYS B 1 95 ? 47.447 8.500 22.023 1.00 39.95 95 LYS B O 1
ATOM 1605 N N . GLU B 1 96 ? 47.392 6.384 22.791 1.00 40.77 96 GLU B N 1
ATOM 1606 C CA . GLU B 1 96 ? 47.946 5.829 21.562 1.00 40.08 96 GLU B CA 1
ATOM 1607 C C . GLU B 1 96 ? 47.001 6.083 20.398 1.00 37.71 96 GLU B C 1
ATOM 1608 O O . GLU B 1 96 ? 47.428 6.489 19.319 1.00 37.52 96 GLU B O 1
ATOM 1614 N N . GLU B 1 97 ? 45.716 5.834 20.626 1.00 35.72 97 GLU B N 1
ATOM 1615 C CA . GLU B 1 97 ? 44.707 6.034 19.598 1.00 33.76 97 GLU B CA 1
ATOM 1616 C C . GLU B 1 97 ? 44.779 7.461 19.077 1.00 32.10 97 GLU B C 1
ATOM 1617 O O . GLU B 1 97 ? 44.831 7.688 17.867 1.00 30.15 97 GLU B O 1
ATOM 1623 N N . ALA B 1 98 ? 44.791 8.420 19.997 1.00 28.92 98 ALA B N 1
ATOM 1624 C CA . ALA B 1 98 ? 44.846 9.830 19.627 1.00 29.39 98 ALA B CA 1
ATOM 1625 C C . ALA B 1 98 ? 46.100 10.155 18.825 1.00 28.56 98 ALA B C 1
ATOM 1626 O O . ALA B 1 98 ? 46.043 10.910 17.852 1.00 28.92 98 ALA B O 1
ATOM 1628 N N . GLN B 1 99 ? 47.233 9.587 19.228 1.00 28.21 99 GLN B N 1
ATOM 1629 C CA . GLN B 1 99 ? 48.485 9.839 18.522 1.00 29.33 99 GLN B CA 1
ATOM 1630 C C . GLN B 1 99 ? 48.402 9.359 17.076 1.00 25.58 99 GLN B C 1
ATOM 1631 O O . GLN B 1 99 ? 48.802 10.070 16.149 1.00 24.44 99 GLN B O 1
ATOM 1637 N N . LEU B 1 100 ? 47.893 8.145 16.891 1.00 25.43 100 LEU B N 1
ATOM 1638 C CA . LEU B 1 100 ? 47.770 7.576 15.552 1.00 25.42 100 LEU B CA 1
ATOM 1639 C C . LEU B 1 100 ? 46.794 8.372 14.693 1.00 23.50 100 LEU B C 1
ATOM 1640 O O . LEU B 1 100 ? 47.075 8.653 13.530 1.00 23.96 100 LEU B O 1
ATOM 1645 N N . LEU B 1 101 ? 45.648 8.736 15.255 1.00 23.16 101 LEU B N 1
ATOM 1646 C CA . LEU B 1 101 ? 44.692 9.528 14.493 1.00 23.23 101 LEU B CA 1
ATOM 1647 C C . LEU B 1 101 ? 45.319 10.893 14.164 1.00 23.39 101 LEU B C 1
ATOM 1648 O O . LEU B 1 101 ? 45.232 11.367 13.026 1.00 22.19 101 LEU B O 1
ATOM 1653 N N . ASP B 1 102 ? 45.973 11.514 15.147 1.00 24.94 102 ASP B N 1
ATOM 1654 C CA . ASP B 1 102 ? 46.599 12.819 14.910 1.00 27.24 102 ASP B CA 1
ATOM 1655 C C . ASP B 1 102 ? 47.623 12.716 13.782 1.00 27.14 102 ASP B C 1
ATOM 1656 O O . ASP B 1 102 ? 47.759 13.639 12.976 1.00 27.41 102 ASP B O 1
ATOM 1661 N N . MET B 1 103 ? 48.331 11.585 13.739 1.00 27.70 103 MET B N 1
ATOM 1662 C CA . MET B 1 103 ? 49.339 11.309 12.717 1.00 28.74 103 MET B CA 1
ATOM 1663 C C . MET B 1 103 ? 48.783 11.321 11.297 1.00 28.17 103 MET B C 1
ATOM 1664 O O . MET B 1 103 ? 49.495 11.648 10.344 1.00 28.70 103 MET B O 1
ATOM 1669 N N . GLY B 1 104 ? 47.523 10.925 11.148 1.00 25.45 104 GLY B N 1
ATOM 1670 C CA . GLY B 1 104 ? 46.940 10.884 9.821 1.00 23.42 104 GLY B CA 1
ATOM 1671 C C . GLY B 1 104 ? 46.221 9.575 9.519 1.00 23.48 104 GLY B C 1
ATOM 1672 O O . GLY B 1 104 ? 45.579 9.454 8.481 1.00 22.25 104 GLY B O 1
ATOM 1673 N N . PHE B 1 105 ? 46.340 8.579 10.394 1.00 20.92 105 PHE B N 1
ATOM 1674 C CA . PHE B 1 105 ? 45.618 7.320 10.163 1.00 20.60 105 PHE B CA 1
ATOM 1675 C C . PHE B 1 105 ? 44.148 7.716 10.074 1.00 20.77 105 PHE B C 1
ATOM 1676 O O . PHE B 1 105 ? 43.679 8.565 10.844 1.00 21.00 105 PHE B O 1
ATOM 1684 N N . ILE B 1 106 ? 43.418 7.113 9.144 1.00 19.98 106 ILE B N 1
ATOM 1685 C CA . ILE B 1 106 ? 42.011 7.466 8.966 1.00 20.80 106 ILE B CA 1
ATOM 1686 C C . ILE B 1 106 ? 41.083 6.813 9.990 1.00 21.00 106 ILE B C 1
ATOM 1687 O O . ILE B 1 106 ? 39.946 7.250 10.186 1.00 20.33 106 ILE B O 1
ATOM 1692 N N . ASP B 1 107 ? 41.562 5.756 10.630 1.00 20.28 107 ASP B N 1
ATOM 1693 C CA . ASP B 1 107 ? 40.792 5.095 11.675 1.00 21.39 107 ASP B CA 1
ATOM 1694 C C . ASP B 1 107 ? 41.734 4.253 12.520 1.00 21.33 107 ASP B C 1
ATOM 1695 O O . ASP B 1 107 ? 42.885 4.024 12.149 1.00 20.18 107 ASP B O 1
ATOM 1700 N N . PHE B 1 108 ? 41.230 3.807 13.661 1.00 22.11 108 PHE B N 1
ATOM 1701 C CA . PHE B 1 108 ? 41.993 2.995 14.594 1.00 23.65 108 PHE B CA 1
ATOM 1702 C C . PHE B 1 108 ? 41.067 1.915 15.148 1.00 23.26 108 PHE B C 1
ATOM 1703 O O . PHE B 1 108 ? 39.928 2.197 15.517 1.00 22.75 108 PHE B O 1
ATOM 1711 N N . ILE B 1 109 ? 41.565 0.685 15.197 1.00 24.65 109 ILE B N 1
ATOM 1712 C CA . ILE B 1 109 ? 40.801 -0.436 15.721 1.00 26.50 109 ILE B CA 1
ATOM 1713 C C . ILE B 1 109 ? 41.674 -1.209 16.701 1.00 27.62 109 ILE B C 1
ATOM 1714 O O . ILE B 1 109 ? 42.797 -1.590 16.377 1.00 27.43 109 ILE B O 1
ATOM 1719 N N . ALA B 1 110 ? 41.158 -1.435 17.904 1.00 29.07 110 ALA B N 1
ATOM 1720 C CA . ALA B 1 110 ? 41.909 -2.161 18.916 1.00 30.11 110 ALA B CA 1
ATOM 1721 C C . ALA B 1 110 ? 41.704 -3.665 18.781 1.00 31.42 110 ALA B C 1
ATOM 1722 O O . ALA B 1 110 ? 40.592 -4.129 18.527 1.00 32.22 110 ALA B O 1
ATOM 1724 N N . LYS B 1 111 ? 42.785 -4.422 18.936 1.00 31.44 111 LYS B N 1
ATOM 1725 C CA . LYS B 1 111 ? 42.703 -5.875 18.869 1.00 33.25 111 LYS B CA 1
ATOM 1726 C C . LYS B 1 111 ? 42.239 -6.336 20.247 1.00 34.35 111 LYS B C 1
ATOM 1727 O O . LYS B 1 111 ? 42.482 -5.656 21.241 1.00 33.98 111 LYS B O 1
ATOM 1733 N N . PRO B 1 112 ? 41.574 -7.499 20.329 1.00 34.96 112 PRO B N 1
ATOM 1734 C CA . PRO B 1 112 ? 41.225 -8.412 19.234 1.00 34.78 112 PRO B CA 1
ATOM 1735 C C . PRO B 1 112 ? 40.212 -7.813 18.262 1.00 33.68 112 PRO B C 1
ATOM 1736 O O . PRO B 1 112 ? 39.277 -7.123 18.666 1.00 33.81 112 PRO B O 1
ATOM 1740 N N . VAL B 1 113 ? 40.402 -8.099 16.981 1.00 33.82 113 VAL B N 1
ATOM 1741 C CA . VAL B 1 113 ? 39.536 -7.583 15.928 1.00 34.45 113 VAL B CA 1
ATOM 1742 C C . VAL B 1 113 ? 38.234 -8.361 15.726 1.00 34.08 113 VAL B C 1
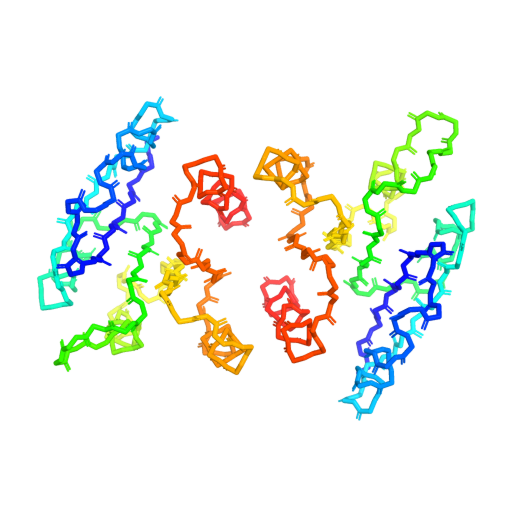ATOM 1743 O O . VAL B 1 113 ? 38.235 -9.590 15.627 1.00 33.89 113 VAL B O 1
ATOM 1747 N N . ASN B 1 114 ? 37.126 -7.633 15.663 1.00 32.85 114 ASN B N 1
ATOM 1748 C CA . ASN B 1 114 ? 35.820 -8.240 15.432 1.00 33.22 114 ASN B CA 1
ATOM 1749 C C . ASN B 1 114 ? 35.504 -8.060 13.947 1.00 33.05 114 ASN B C 1
ATOM 1750 O O . ASN B 1 114 ? 35.487 -6.938 13.447 1.00 30.81 114 ASN B O 1
ATOM 1755 N N . ALA B 1 115 ? 35.260 -9.168 13.253 1.00 32.31 115 ALA B N 1
ATOM 1756 C CA . ALA B 1 115 ? 34.973 -9.152 11.816 1.00 31.35 115 ALA B CA 1
ATOM 1757 C C . ALA B 1 115 ? 33.834 -8.231 11.376 1.00 30.58 115 ALA B C 1
ATOM 1758 O O . ALA B 1 115 ? 33.945 -7.543 10.354 1.00 28.27 115 ALA B O 1
ATOM 1760 N N . ILE B 1 116 ? 32.741 -8.220 12.132 1.00 28.04 116 ILE B N 1
ATOM 1761 C CA . ILE B 1 116 ? 31.601 -7.378 11.791 1.00 29.45 116 ILE B CA 1
ATOM 1762 C C . ILE B 1 116 ? 31.978 -5.906 11.897 1.00 28.43 116 ILE B C 1
ATOM 1763 O O . ILE B 1 116 ? 31.615 -5.087 11.050 1.00 29.08 116 ILE B O 1
ATOM 1768 N N . ARG B 1 117 ? 32.701 -5.584 12.961 1.00 27.43 117 ARG B N 1
ATOM 1769 C CA . ARG B 1 117 ? 33.144 -4.227 13.219 1.00 28.19 117 ARG B CA 1
ATOM 1770 C C . ARG B 1 117 ? 34.118 -3.808 12.117 1.00 26.33 117 ARG B C 1
ATOM 1771 O O . ARG B 1 117 ? 33.978 -2.743 11.526 1.00 24.05 117 ARG B O 1
ATOM 1779 N N . LEU B 1 118 ? 35.087 -4.676 11.835 1.00 25.34 118 LEU B N 1
ATOM 1780 C CA . LEU B 1 118 ? 36.104 -4.420 10.813 1.00 24.87 118 LEU B CA 1
ATOM 1781 C C . LEU B 1 118 ? 35.510 -4.154 9.430 1.00 24.88 118 LEU 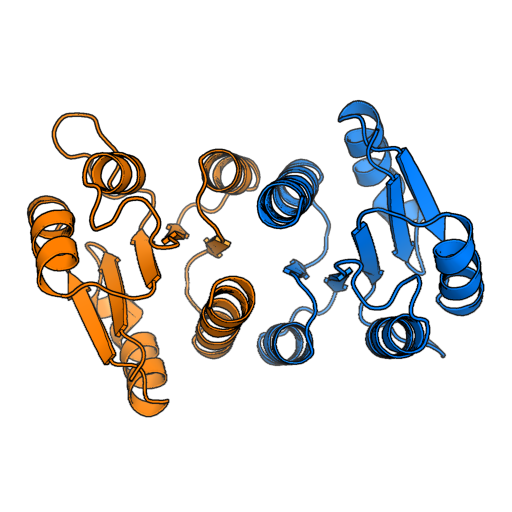B C 1
ATOM 1782 O O . LEU B 1 118 ? 35.889 -3.200 8.752 1.00 22.57 118 LEU B O 1
ATOM 1787 N N . SER B 1 119 ? 34.591 -5.012 9.003 1.00 23.06 119 SER B N 1
ATOM 1788 C CA . SER B 1 119 ? 33.956 -4.834 7.706 1.00 23.08 119 SER B CA 1
ATOM 1789 C C . SER B 1 119 ? 33.267 -3.474 7.613 1.00 21.48 119 SER B C 1
ATOM 1790 O O . SER B 1 119 ? 33.399 -2.775 6.616 1.00 23.32 119 SER B O 1
ATOM 1793 N N . ALA B 1 120 ? 32.543 -3.094 8.662 1.00 22.72 120 ALA B N 1
ATOM 1794 C CA . ALA B 1 120 ? 31.824 -1.820 8.671 1.00 21.21 120 ALA B CA 1
ATOM 1795 C C . ALA B 1 120 ? 32.773 -0.622 8.649 1.00 20.40 120 ALA B C 1
ATOM 1796 O O . ALA B 1 120 ? 32.489 0.399 8.014 1.00 20.01 120 ALA B O 1
ATOM 1798 N N . ARG B 1 121 ? 33.888 -0.751 9.360 1.00 19.05 121 ARG B N 1
ATOM 1799 C CA . ARG B 1 121 ? 34.896 0.302 9.425 1.00 21.20 121 ARG B CA 1
ATOM 1800 C C . ARG B 1 121 ? 35.540 0.478 8.048 1.00 19.50 121 ARG B C 1
ATOM 1801 O O . ARG B 1 121 ? 35.810 1.601 7.608 1.00 20.27 121 ARG B O 1
ATOM 1809 N N . ILE B 1 122 ? 35.790 -0.636 7.371 1.00 19.31 122 ILE B N 1
ATOM 1810 C CA . ILE B 1 122 ? 36.390 -0.569 6.047 1.00 19.86 122 ILE B CA 1
ATOM 1811 C C . ILE B 1 122 ? 35.443 0.149 5.093 1.00 21.63 122 ILE B C 1
ATOM 1812 O O . ILE B 1 122 ? 35.840 1.057 4.374 1.00 19.82 122 ILE B O 1
ATOM 1817 N N . LYS B 1 123 ? 34.176 -0.240 5.107 1.00 21.57 123 LYS B N 1
ATOM 1818 C CA . LYS B 1 123 ? 33.210 0.382 4.215 1.00 22.72 123 LYS B CA 1
ATOM 1819 C C . LYS B 1 123 ? 32.960 1.846 4.549 1.00 22.26 123 LYS B C 1
ATOM 1820 O O . LYS B 1 123 ? 32.708 2.653 3.658 1.00 22.56 123 LYS B O 1
ATOM 1826 N N . ARG B 1 124 ? 33.056 2.195 5.827 1.00 22.87 124 ARG B N 1
ATOM 1827 C CA . ARG B 1 124 ? 32.847 3.579 6.248 1.00 25.31 124 ARG B CA 1
ATOM 1828 C C . ARG B 1 124 ? 33.880 4.460 5.556 1.00 25.24 124 ARG B C 1
ATOM 1829 O O . ARG B 1 124 ? 33.551 5.502 4.981 1.00 25.13 124 ARG B O 1
ATOM 1837 N N . VAL B 1 125 ? 35.133 4.026 5.615 1.00 23.52 125 VAL B N 1
ATOM 1838 C CA . VAL B 1 125 ? 36.225 4.776 5.014 1.00 23.95 125 VAL B CA 1
ATOM 1839 C C . VAL B 1 125 ? 36.132 4.831 3.494 1.00 23.47 125 VAL B C 1
ATOM 1840 O O . VAL B 1 125 ? 36.331 5.890 2.898 1.00 24.31 125 VAL B O 1
ATOM 1844 N N . LEU B 1 126 ? 35.828 3.698 2.867 1.00 22.86 126 LEU B N 1
ATOM 1845 C CA . LEU B 1 126 ? 35.723 3.656 1.414 1.00 24.01 126 LEU B CA 1
ATOM 1846 C C . LEU B 1 126 ? 34.623 4.597 0.927 1.00 26.58 126 LEU B C 1
ATOM 1847 O O . LEU B 1 126 ? 34.781 5.278 -0.087 1.00 24.71 126 LEU B O 1
ATOM 1852 N N . LYS B 1 127 ? 33.511 4.645 1.653 1.00 26.65 127 LYS B N 1
ATOM 1853 C CA . LYS B 1 127 ? 32.409 5.520 1.269 1.00 28.79 127 LYS B CA 1
ATOM 1854 C C . LYS B 1 127 ? 32.802 6.988 1.372 1.00 28.37 127 LYS B C 1
ATOM 1855 O O . LYS B 1 127 ? 32.391 7.800 0.552 1.00 29.19 127 LYS B O 1
ATOM 1861 N N . LEU B 1 128 ? 33.599 7.322 2.379 1.00 29.05 128 LEU B N 1
ATOM 1862 C CA . LEU B 1 128 ? 34.041 8.698 2.584 1.00 31.20 128 LEU B CA 1
ATOM 1863 C C . LEU B 1 128 ? 35.082 9.154 1.562 1.00 32.12 128 LEU B C 1
ATOM 1864 O O . LEU B 1 128 ? 35.068 10.305 1.124 1.00 31.79 128 LEU B O 1
ATOM 1869 N N . LEU B 1 129 ? 35.981 8.251 1.181 1.00 31.78 129 LEU B N 1
ATOM 1870 C CA . LEU B 1 129 ? 37.054 8.598 0.250 1.00 33.13 129 LEU B CA 1
ATOM 1871 C C . LEU B 1 129 ? 36.854 8.290 -1.233 1.00 33.46 129 LEU B C 1
ATOM 1872 O O . LEU B 1 129 ? 37.465 8.941 -2.079 1.00 34.44 129 LEU B O 1
ATOM 1877 N N . TYR B 1 130 ? 36.019 7.311 -1.564 1.00 32.80 130 TYR B N 1
ATOM 1878 C CA . TYR B 1 130 ? 35.802 6.982 -2.971 1.00 34.38 130 TYR B CA 1
ATOM 1879 C C . TYR B 1 130 ? 34.398 7.326 -3.479 1.00 37.60 130 TYR B C 1
ATOM 1880 O O . TYR B 1 130 ? 34.310 8.132 -4.432 1.00 41.37 130 TYR B O 1
#

Sequence (246 aa):
WWRIMLVDTQLPALAASISALSQEGFDIIQCGNAIEAVPVAVKTHPHLIITEANMPKISGMDLFNSLKKNPQTASIPVIALSGRATAKEEAQLLDMGFIDFIAKPVNAIRLSARIKRVLKLLYWWRIMLVDTQLPALAASISALSQEGFDIIQCGNAIEAVPVAVKTHPHLIITEANMPKISGMDLFNSLKKNPQTASIPVIALSGRATAKEEAQLLDMGFIDFIAKPVNAIRLSARIKRVLKLLY

CATH classification: 3.40.50.2300